Protein AF-A0A4P9Z5E3-F1 (afdb_monomer_lite)

Foldseek 3Di:
DVVVVVVVVVVVVLVVVLVVLLVVLVVLLVVLVVVVVVLLVLLVVLLVVLVVLLVLVVVLVVLLVVLVVLVVVLVVLVVVLPDPPDDPDDDPVCVVVVVVVVVVVVVVVVVVVVVSVVVSVVSNVVSVVLSCQLVPDPPPPDPPDPDQPCRVPNPCLVVSADPPDDSPSVVSSSVSVSSSVSSVVSVVSSVVSSVVSVVVSVVSVVVSVVSVVVSVVSVVVSVVSNVPND

Structure (mmCIF, N/CA/C/O backbone):
data_AF-A0A4P9Z5E3-F1
#
_entry.id   AF-A0A4P9Z5E3-F1
#
loop_
_atom_site.group_PDB
_atom_site.id
_atom_site.type_symbol
_atom_site.label_atom_id
_atom_site.label_alt_id
_atom_site.label_comp_id
_atom_site.label_asym_id
_atom_site.label_entity_id
_atom_site.label_seq_id
_atom_site.pdbx_PDB_ins_code
_atom_site.Cartn_x
_atom_site.Cartn_y
_atom_site.Cartn_z
_atom_site.occupancy
_atom_site.B_iso_or_equiv
_atom_site.auth_seq_id
_atom_site.auth_comp_id
_atom_site.auth_asym_id
_atom_site.auth_atom_id
_atom_site.pdbx_PDB_model_num
ATOM 1 N N . ASP A 1 1 ? 28.211 -4.946 -58.524 1.00 62.19 1 ASP A N 1
ATOM 2 C CA . ASP A 1 1 ? 27.330 -3.833 -58.937 1.00 62.19 1 ASP A CA 1
ATOM 3 C C . ASP A 1 1 ? 25.952 -3.962 -58.301 1.00 62.19 1 ASP A C 1
ATOM 5 O O . ASP A 1 1 ? 25.801 -3.390 -57.234 1.00 62.19 1 ASP A O 1
ATOM 9 N N . ASP A 1 2 ? 25.009 -4.760 -58.822 1.00 70.81 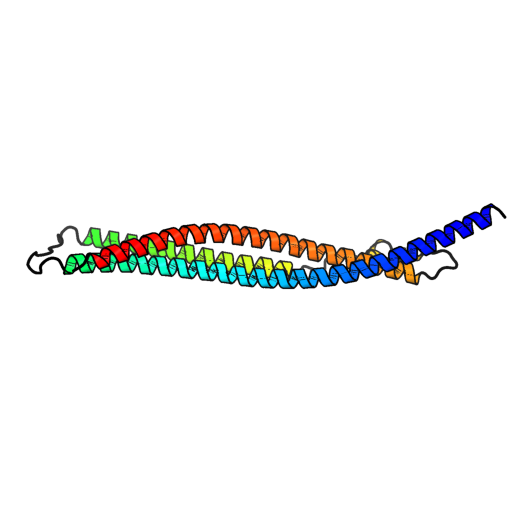2 ASP A N 1
ATOM 10 C CA . ASP A 1 2 ? 23.660 -4.876 -58.212 1.00 70.81 2 ASP A CA 1
ATOM 11 C C . ASP A 1 2 ? 23.688 -5.401 -56.755 1.00 70.81 2 ASP A C 1
ATOM 13 O O . ASP A 1 2 ? 23.020 -4.864 -55.876 1.00 70.81 2 ASP A O 1
ATOM 17 N N . GLU A 1 3 ? 24.521 -6.409 -56.463 1.00 71.19 3 GLU A N 1
ATOM 18 C CA . GLU A 1 3 ? 24.648 -6.980 -55.109 1.00 71.19 3 GLU A CA 1
ATOM 19 C C . GLU A 1 3 ? 25.281 -6.008 -54.095 1.00 71.19 3 GLU A C 1
ATOM 21 O O . GLU A 1 3 ? 24.922 -6.021 -52.919 1.00 71.19 3 GLU A O 1
ATOM 26 N N . ASP A 1 4 ? 26.198 -5.141 -54.532 1.00 75.50 4 ASP A N 1
ATOM 27 C CA . ASP A 1 4 ? 26.866 -4.175 -53.651 1.00 75.50 4 ASP A CA 1
ATOM 28 C C . ASP A 1 4 ? 25.919 -3.022 -53.282 1.00 75.50 4 ASP A C 1
ATOM 30 O O . ASP A 1 4 ? 25.888 -2.576 -52.132 1.00 75.50 4 ASP A O 1
ATOM 34 N N . GLU A 1 5 ? 25.094 -2.583 -54.238 1.00 79.88 5 GLU A N 1
ATOM 35 C CA . GLU A 1 5 ? 24.087 -1.538 -54.036 1.00 79.88 5 GLU A CA 1
ATOM 36 C C . GLU A 1 5 ? 22.968 -2.009 -53.084 1.00 79.88 5 GLU A C 1
ATOM 38 O O . GLU A 1 5 ? 22.549 -1.263 -52.188 1.00 79.88 5 GLU A O 1
ATOM 43 N N . ASP A 1 6 ? 22.564 -3.280 -53.188 1.00 80.44 6 ASP A N 1
ATOM 44 C CA . ASP A 1 6 ? 21.634 -3.927 -52.256 1.00 80.44 6 ASP A CA 1
ATOM 45 C C . ASP A 1 6 ? 22.220 -4.031 -50.834 1.00 80.44 6 ASP A C 1
ATOM 47 O O . ASP A 1 6 ? 21.538 -3.720 -49.847 1.00 80.44 6 ASP A O 1
ATOM 51 N N . ILE A 1 7 ? 23.500 -4.401 -50.700 1.00 80.69 7 ILE A N 1
ATOM 52 C CA . ILE A 1 7 ? 24.197 -4.462 -49.403 1.00 80.69 7 ILE A CA 1
ATOM 53 C C . ILE A 1 7 ? 24.276 -3.071 -48.757 1.00 80.69 7 ILE A C 1
ATOM 55 O O . ILE A 1 7 ? 24.016 -2.929 -47.557 1.00 80.69 7 ILE A O 1
ATOM 59 N N . GLU A 1 8 ? 24.590 -2.024 -49.521 1.00 82.75 8 GLU A N 1
ATOM 60 C CA . GLU A 1 8 ? 24.591 -0.643 -49.023 1.00 82.75 8 GLU A CA 1
ATOM 61 C C . GLU A 1 8 ? 23.188 -0.148 -48.638 1.00 82.75 8 GLU A C 1
ATOM 63 O O . GLU A 1 8 ? 23.029 0.618 -47.679 1.00 82.75 8 GLU A O 1
ATOM 68 N N . GLY A 1 9 ? 22.150 -0.581 -49.358 1.00 87.19 9 GLY A N 1
ATOM 69 C CA . GLY A 1 9 ? 20.752 -0.342 -48.996 1.00 87.19 9 GLY A CA 1
ATOM 70 C C . GLY A 1 9 ? 20.398 -0.949 -47.636 1.00 87.19 9 GLY A C 1
ATOM 71 O O . GLY A 1 9 ? 19.885 -0.253 -46.754 1.00 87.19 9 GLY A O 1
ATOM 72 N N . ILE A 1 10 ? 20.748 -2.221 -47.430 1.00 85.50 10 ILE A N 1
ATOM 73 C CA . ILE A 1 10 ? 20.508 -2.944 -46.173 1.00 85.50 10 ILE A CA 1
ATOM 74 C C . ILE A 1 10 ? 21.289 -2.313 -45.013 1.00 85.50 10 ILE A C 1
ATOM 76 O O . ILE A 1 10 ? 20.718 -2.099 -43.942 1.00 85.50 10 ILE A O 1
ATOM 80 N N . LYS A 1 11 ? 22.563 -1.947 -45.211 1.00 85.12 11 LYS A N 1
ATOM 81 C CA . LYS A 1 11 ? 23.375 -1.258 -44.188 1.00 85.12 11 LYS A CA 1
ATOM 82 C C . LYS A 1 11 ? 22.723 0.049 -43.732 1.00 85.12 11 LYS A C 1
ATOM 84 O O . LYS A 1 11 ? 22.611 0.293 -42.532 1.00 85.12 11 LYS A O 1
ATOM 89 N N . ARG A 1 12 ? 22.223 0.864 -44.670 1.00 86.25 12 ARG A N 1
ATOM 90 C CA . ARG A 1 12 ? 21.493 2.104 -44.347 1.00 86.25 12 ARG A CA 1
ATOM 91 C C . ARG A 1 12 ? 20.237 1.828 -43.528 1.00 86.25 12 ARG A C 1
ATOM 93 O O . ARG A 1 12 ? 20.009 2.506 -42.530 1.00 86.25 12 ARG A O 1
ATOM 100 N N . GLN A 1 13 ? 19.459 0.814 -43.904 1.00 86.81 13 GLN A N 1
ATOM 101 C CA . GLN A 1 13 ? 18.265 0.426 -43.155 1.00 86.81 13 GLN A CA 1
ATOM 102 C C . GLN A 1 13 ? 18.605 -0.035 -41.732 1.00 86.81 13 GLN A C 1
ATOM 104 O O . GLN A 1 13 ? 17.946 0.386 -40.783 1.00 86.81 13 GLN A O 1
ATOM 109 N N . ILE A 1 14 ? 19.643 -0.860 -41.571 1.00 86.25 14 ILE A N 1
ATOM 110 C CA . ILE A 1 14 ? 20.111 -1.314 -40.255 1.00 86.25 14 ILE A CA 1
ATOM 111 C C . ILE A 1 14 ? 20.537 -0.119 -39.405 1.00 86.25 14 ILE A C 1
ATOM 113 O O . ILE A 1 14 ? 20.135 -0.029 -38.247 1.00 86.25 14 ILE A O 1
ATOM 117 N N . HIS A 1 15 ? 21.271 0.835 -39.981 1.00 86.12 15 HIS A N 1
ATOM 118 C CA . HIS A 1 15 ? 21.662 2.050 -39.278 1.00 86.12 15 HIS A CA 1
ATOM 119 C C . HIS A 1 15 ? 20.451 2.868 -38.809 1.00 86.12 15 HIS A C 1
ATOM 121 O O . HIS A 1 15 ? 20.398 3.276 -37.649 1.00 86.12 15 HIS A O 1
ATOM 127 N N . THR A 1 16 ? 19.450 3.075 -39.673 1.00 90.00 16 THR A N 1
ATOM 128 C CA . THR A 1 16 ? 18.212 3.777 -39.300 1.00 90.00 16 THR A CA 1
ATOM 129 C C . THR A 1 16 ? 17.497 3.071 -38.151 1.00 90.00 16 THR A C 1
ATOM 131 O O . THR A 1 16 ? 17.199 3.702 -37.140 1.00 90.00 16 THR A O 1
ATOM 134 N N . VAL A 1 17 ? 17.302 1.753 -38.251 1.00 90.50 17 VAL A N 1
ATOM 135 C CA . VAL A 1 17 ? 16.653 0.959 -37.195 1.00 90.50 17 VAL A CA 1
ATOM 136 C C . VAL A 1 17 ? 17.439 1.025 -35.885 1.00 90.50 17 VAL A C 1
ATOM 138 O O . VAL A 1 17 ? 16.842 1.120 -34.813 1.00 90.50 17 VAL A O 1
ATOM 141 N N . LYS A 1 18 ? 18.772 1.009 -35.948 1.00 89.00 18 LYS A N 1
ATOM 142 C CA . LYS A 1 18 ? 19.653 1.102 -34.781 1.00 89.00 18 LYS A CA 1
ATOM 143 C C . LYS A 1 18 ? 19.514 2.454 -34.073 1.00 89.00 18 LYS A C 1
ATOM 145 O O . LYS A 1 18 ? 19.346 2.489 -32.856 1.00 89.00 18 LYS A O 1
ATOM 150 N N . GLN A 1 19 ? 19.502 3.558 -34.821 1.00 91.25 19 GLN A N 1
ATOM 151 C CA . GLN A 1 19 ? 19.283 4.900 -34.262 1.00 91.25 19 GLN A CA 1
ATOM 152 C C . GLN A 1 19 ? 17.882 5.055 -33.656 1.00 91.25 19 GLN A C 1
ATOM 154 O O . GLN A 1 19 ? 17.740 5.576 -32.547 1.00 91.25 19 GLN A O 1
ATOM 159 N N . ASP A 1 20 ? 16.854 4.543 -34.337 1.00 93.00 20 ASP A N 1
ATOM 160 C CA . ASP A 1 20 ? 15.482 4.537 -33.822 1.00 93.00 20 ASP A CA 1
ATOM 161 C C . ASP A 1 20 ? 15.379 3.717 -32.527 1.00 93.00 20 ASP A C 1
ATOM 163 O O . ASP A 1 20 ? 14.747 4.139 -31.553 1.00 93.00 20 ASP A O 1
ATOM 167 N N . THR A 1 21 ? 16.054 2.565 -32.486 1.00 93.31 21 THR A N 1
ATOM 168 C CA . THR A 1 21 ? 16.129 1.702 -31.301 1.00 93.31 21 THR A CA 1
ATOM 169 C C . THR A 1 21 ? 16.809 2.425 -30.147 1.00 93.31 21 THR A C 1
ATOM 171 O O . THR A 1 21 ? 16.252 2.456 -29.053 1.00 93.31 21 THR A O 1
ATOM 174 N N . LEU A 1 22 ? 17.949 3.078 -30.386 1.00 93.38 22 LEU A N 1
ATOM 175 C CA . LEU A 1 22 ? 18.658 3.858 -29.373 1.00 93.38 22 LEU A CA 1
ATOM 176 C C . LEU A 1 22 ? 17.778 4.963 -28.775 1.00 93.38 22 LEU A C 1
ATOM 178 O O . LEU A 1 22 ? 17.702 5.129 -27.554 1.00 93.38 22 LEU A O 1
ATOM 182 N N . GLN A 1 23 ? 17.086 5.727 -29.622 1.00 95.81 23 GLN A N 1
ATOM 183 C CA . GLN A 1 23 ? 16.186 6.771 -29.142 1.00 95.81 23 GLN A CA 1
ATOM 184 C C . GLN A 1 23 ? 15.030 6.175 -28.327 1.00 95.81 23 GLN A C 1
ATOM 186 O O . GLN A 1 23 ? 14.647 6.723 -27.290 1.00 95.81 23 GLN A O 1
ATOM 191 N N . SER A 1 24 ? 14.497 5.034 -28.766 1.00 96.50 24 SER A N 1
ATOM 192 C CA . SER A 1 24 ? 13.449 4.305 -28.055 1.00 96.50 24 SER A CA 1
ATOM 193 C C . SER A 1 24 ? 13.914 3.826 -26.677 1.00 96.50 24 SER A C 1
ATOM 195 O O . SER A 1 24 ? 13.218 4.054 -25.685 1.00 96.50 24 SER A O 1
ATOM 197 N N . THR A 1 25 ? 15.114 3.243 -26.570 1.00 96.56 25 THR A N 1
ATOM 198 C CA . THR A 1 25 ? 15.653 2.767 -25.288 1.00 96.56 25 THR A CA 1
ATOM 199 C C . THR A 1 25 ? 15.932 3.918 -24.326 1.00 96.56 25 THR A C 1
ATOM 201 O O . THR A 1 25 ? 15.595 3.812 -23.149 1.00 96.56 25 THR A O 1
ATOM 204 N N . ARG A 1 26 ? 16.446 5.057 -24.810 1.00 96.62 26 ARG A N 1
ATOM 205 C CA . ARG A 1 26 ? 16.619 6.273 -23.991 1.00 96.62 26 ARG A CA 1
ATOM 206 C C . ARG A 1 26 ? 15.289 6.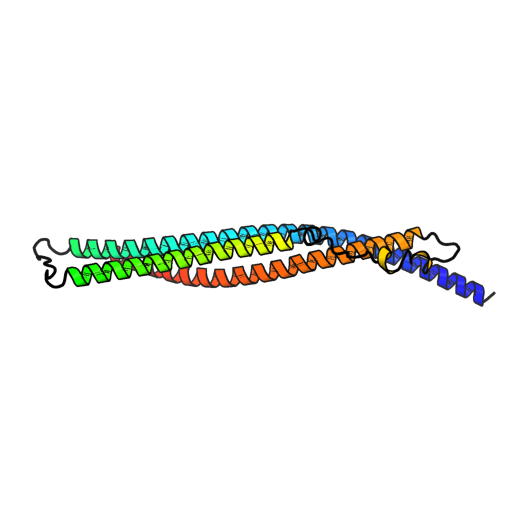775 -23.429 1.00 96.62 26 ARG A C 1
ATOM 208 O O . ARG A 1 26 ? 15.176 7.033 -22.230 1.00 96.62 26 ARG A O 1
ATOM 215 N N . ASN A 1 27 ? 14.267 6.861 -24.281 1.00 96.75 27 ASN A N 1
ATOM 216 C CA . ASN A 1 27 ? 12.922 7.265 -23.869 1.00 96.75 27 ASN A CA 1
ATOM 217 C C . ASN A 1 27 ? 12.335 6.286 -22.840 1.00 96.75 27 ASN A C 1
ATOM 219 O O . ASN A 1 27 ? 11.713 6.708 -21.865 1.00 96.75 27 ASN A O 1
ATOM 223 N N . ALA A 1 28 ? 12.541 4.982 -23.038 1.00 96.81 28 ALA A N 1
ATOM 224 C CA . ALA A 1 28 ? 12.083 3.953 -22.113 1.00 96.81 28 ALA A CA 1
ATOM 225 C C . ALA A 1 28 ? 12.767 4.072 -20.743 1.00 96.81 28 ALA A C 1
ATOM 227 O O . ALA A 1 28 ? 12.073 4.065 -19.728 1.00 96.81 28 ALA A O 1
ATOM 228 N N . VAL A 1 29 ? 14.091 4.261 -20.698 1.00 96.38 29 VAL A N 1
ATOM 229 C CA . VAL A 1 29 ? 14.835 4.491 -19.446 1.00 96.38 29 VAL A CA 1
ATOM 230 C C . VAL A 1 29 ? 14.291 5.713 -18.709 1.00 96.38 29 VAL A C 1
ATOM 232 O O . VAL A 1 29 ? 13.951 5.611 -17.529 1.00 96.38 29 VAL A O 1
ATOM 235 N N . GLN A 1 30 ? 14.127 6.845 -19.401 1.00 96.19 30 GLN A N 1
ATOM 236 C CA . GLN A 1 30 ? 13.542 8.046 -18.801 1.00 96.19 30 GLN A CA 1
ATOM 237 C C . GLN A 1 30 ? 12.146 7.756 -18.232 1.00 96.19 30 GLN A C 1
ATOM 239 O O . GLN A 1 30 ? 11.841 8.108 -17.089 1.00 96.19 30 GLN A O 1
ATOM 244 N N . LYS A 1 31 ? 11.294 7.067 -19.000 1.00 97.38 31 LYS A N 1
ATOM 245 C CA . LYS A 1 31 ? 9.928 6.766 -18.571 1.00 97.38 31 LYS A CA 1
ATOM 246 C C . LYS A 1 31 ? 9.880 5.837 -17.363 1.00 97.38 31 LYS A C 1
ATOM 248 O O . LYS A 1 31 ? 9.017 5.997 -16.496 1.00 97.38 31 LYS A O 1
ATOM 253 N N . LEU A 1 32 ? 10.796 4.879 -17.285 1.00 95.00 32 LEU A N 1
ATOM 254 C CA . LEU A 1 32 ? 10.912 3.980 -16.143 1.00 95.00 32 LEU A CA 1
ATOM 255 C C . LEU A 1 32 ? 11.363 4.723 -14.891 1.00 95.00 32 LEU A C 1
ATOM 257 O O . LEU A 1 32 ? 10.765 4.510 -13.842 1.00 95.00 32 LEU A O 1
ATOM 261 N N . GLN A 1 33 ? 12.321 5.644 -14.998 1.00 92.50 33 GLN A N 1
ATOM 262 C CA . GLN A 1 33 ? 12.743 6.478 -13.867 1.00 92.50 33 GLN A CA 1
ATOM 263 C C . GLN A 1 33 ? 11.590 7.337 -13.327 1.00 92.50 33 GLN A C 1
ATOM 265 O O . GLN A 1 33 ? 11.354 7.374 -12.118 1.00 92.50 33 GLN A O 1
ATOM 270 N N . GLU A 1 34 ? 10.814 7.971 -14.214 1.00 95.75 34 GLU A N 1
ATOM 271 C CA . GLU A 1 34 ? 9.590 8.689 -13.826 1.00 95.75 34 GLU A CA 1
ATOM 272 C C . GLU A 1 34 ? 8.601 7.760 -13.105 1.00 95.75 34 GLU A C 1
ATOM 274 O O . GLU A 1 34 ? 8.028 8.113 -12.072 1.00 95.75 34 GLU A O 1
ATOM 279 N N . THR A 1 35 ? 8.410 6.551 -13.638 1.00 96.06 35 THR A N 1
ATOM 280 C CA . THR A 1 35 ? 7.468 5.567 -13.092 1.00 96.06 35 THR A CA 1
ATOM 281 C C . THR A 1 35 ? 7.922 5.045 -11.729 1.00 96.06 35 THR A C 1
ATOM 283 O O . THR A 1 35 ? 7.099 4.917 -10.826 1.00 96.06 35 THR A O 1
ATOM 286 N N . GLU A 1 36 ? 9.218 4.794 -11.534 1.00 93.12 36 GLU A N 1
ATOM 287 C CA . GLU A 1 36 ? 9.796 4.393 -10.246 1.00 93.12 36 GLU A CA 1
ATOM 288 C C . GLU A 1 36 ? 9.625 5.480 -9.180 1.00 93.12 36 GLU A C 1
ATOM 290 O O . GLU A 1 36 ? 9.281 5.171 -8.034 1.00 93.12 36 GLU A O 1
ATOM 295 N N . ALA A 1 37 ? 9.793 6.756 -9.544 1.00 93.50 37 ALA A N 1
ATOM 296 C CA . ALA A 1 37 ? 9.556 7.870 -8.629 1.00 93.50 37 ALA A CA 1
ATOM 297 C C . ALA A 1 37 ? 8.085 7.924 -8.178 1.00 93.50 37 ALA A C 1
ATOM 299 O O . ALA A 1 37 ? 7.791 8.046 -6.983 1.00 93.50 37 ALA A O 1
ATOM 300 N N . VAL A 1 38 ? 7.148 7.759 -9.118 1.00 96.50 38 VAL A N 1
ATOM 301 C CA . VAL A 1 38 ? 5.709 7.694 -8.815 1.00 96.50 38 VAL A CA 1
ATOM 302 C C . VAL A 1 38 ? 5.373 6.468 -7.962 1.00 96.50 38 VAL A C 1
ATOM 304 O O . VAL A 1 38 ? 4.630 6.590 -6.984 1.00 96.50 38 VAL A O 1
ATOM 307 N N . ALA A 1 39 ? 5.932 5.299 -8.279 1.00 94.19 39 ALA A N 1
ATOM 308 C CA . ALA A 1 39 ? 5.729 4.072 -7.513 1.00 94.19 39 ALA A CA 1
ATOM 309 C C . ALA A 1 39 ? 6.243 4.213 -6.072 1.00 94.19 39 ALA A C 1
ATOM 311 O O . ALA A 1 39 ? 5.531 3.872 -5.130 1.00 94.19 39 ALA A O 1
ATOM 312 N N . THR A 1 40 ? 7.421 4.808 -5.880 1.00 92.81 40 THR A N 1
ATOM 313 C CA . THR A 1 40 ? 8.004 5.078 -4.553 1.00 92.81 40 THR A CA 1
ATOM 314 C C . THR A 1 40 ? 7.127 6.027 -3.729 1.00 92.81 40 THR A C 1
ATOM 316 O O . THR A 1 40 ? 6.851 5.779 -2.550 1.00 92.81 40 THR A O 1
ATOM 319 N N . SER A 1 41 ? 6.629 7.097 -4.356 1.00 95.12 41 SER A N 1
ATOM 320 C CA . SER A 1 41 ? 5.700 8.043 -3.722 1.00 95.12 41 SER A CA 1
ATOM 321 C C . SER A 1 41 ? 4.375 7.373 -3.332 1.00 95.12 41 SER A C 1
ATOM 323 O O . SER A 1 41 ? 3.862 7.558 -2.221 1.00 95.12 41 SER A O 1
ATOM 325 N N . THR A 1 42 ? 3.849 6.521 -4.215 1.00 95.38 42 THR A N 1
ATOM 326 C CA . THR A 1 42 ? 2.628 5.742 -3.971 1.00 95.38 42 THR A CA 1
ATOM 327 C C . THR A 1 42 ? 2.827 4.782 -2.805 1.00 95.38 42 THR A C 1
ATOM 329 O O . THR A 1 42 ? 1.997 4.734 -1.901 1.00 95.38 42 THR A O 1
ATOM 332 N N . MET A 1 43 ? 3.958 4.081 -2.763 1.00 93.31 43 MET A N 1
ATOM 333 C CA . MET A 1 43 ? 4.284 3.142 -1.695 1.00 93.31 43 MET A CA 1
ATOM 334 C C . MET A 1 43 ? 4.417 3.836 -0.336 1.00 93.31 43 MET A C 1
ATOM 336 O O . MET A 1 43 ? 3.850 3.385 0.655 1.00 93.31 43 MET A O 1
ATOM 340 N N . THR A 1 44 ? 5.076 4.996 -0.300 1.00 93.19 44 THR A N 1
ATOM 341 C CA . THR A 1 44 ? 5.154 5.840 0.905 1.00 93.19 44 THR A CA 1
ATOM 342 C C . THR A 1 44 ? 3.762 6.270 1.379 1.00 93.19 44 THR A C 1
ATOM 344 O O . THR A 1 44 ? 3.457 6.238 2.573 1.00 93.19 44 THR A O 1
ATOM 347 N N . THR A 1 45 ? 2.887 6.639 0.440 1.00 95.44 45 THR A N 1
ATOM 348 C CA . THR A 1 45 ? 1.502 7.012 0.748 1.00 95.44 45 THR A CA 1
ATOM 349 C C . THR A 1 45 ? 0.710 5.828 1.300 1.00 95.44 45 THR A C 1
ATOM 351 O O . THR A 1 45 ? 0.025 5.995 2.308 1.00 95.44 45 THR A O 1
ATOM 354 N N . LEU A 1 46 ? 0.839 4.641 0.701 1.00 94.81 46 LEU A N 1
ATOM 355 C CA . LEU A 1 46 ? 0.184 3.418 1.168 1.00 94.81 46 LEU A CA 1
ATOM 356 C C . LEU A 1 46 ? 0.659 3.009 2.561 1.00 94.81 46 LEU A C 1
ATOM 358 O O . LEU A 1 46 ? -0.178 2.675 3.394 1.00 94.81 46 LEU A O 1
ATOM 362 N N . GLY A 1 47 ? 1.960 3.098 2.849 1.00 92.38 47 GLY A N 1
ATOM 363 C CA . GLY A 1 47 ? 2.495 2.837 4.188 1.00 92.38 47 GLY A CA 1
ATOM 364 C C . GLY A 1 47 ? 1.863 3.749 5.243 1.00 92.38 47 GLY A C 1
ATOM 365 O O . GLY A 1 47 ? 1.314 3.270 6.235 1.00 92.38 47 GLY A O 1
ATOM 366 N N . ARG A 1 48 ? 1.828 5.062 4.977 1.00 94.81 48 ARG A N 1
ATOM 367 C CA . ARG A 1 48 ? 1.174 6.043 5.860 1.00 94.81 48 ARG A CA 1
ATOM 368 C C . ARG A 1 48 ? -0.326 5.776 6.023 1.00 94.81 48 ARG A C 1
ATOM 370 O O . ARG A 1 48 ? -0.855 5.913 7.123 1.00 94.81 48 ARG A O 1
ATOM 377 N N . GLN A 1 49 ? -1.025 5.420 4.945 1.00 94.88 49 GLN A N 1
ATOM 378 C CA . GLN A 1 49 ? -2.448 5.068 5.004 1.00 94.88 49 GLN A CA 1
ATOM 379 C C . GLN A 1 49 ? -2.684 3.804 5.836 1.00 94.88 49 GLN A C 1
ATOM 381 O O . GLN A 1 49 ? -3.614 3.779 6.638 1.00 94.88 49 GLN A O 1
ATOM 386 N N . GLY A 1 50 ? -1.818 2.796 5.715 1.00 94.19 50 GLY A N 1
ATOM 387 C CA . GLY A 1 50 ? -1.875 1.580 6.523 1.00 94.19 50 GLY A CA 1
ATOM 388 C C . GLY A 1 50 ? -1.784 1.880 8.021 1.00 94.19 50 GLY A C 1
ATOM 389 O O . GLY A 1 50 ? -2.630 1.429 8.794 1.00 94.19 50 GLY A O 1
ATOM 390 N N . GLU A 1 51 ? -0.833 2.724 8.431 1.00 93.31 51 GLU A N 1
ATOM 391 C CA . GLU A 1 51 ? -0.717 3.184 9.823 1.00 93.31 51 GLU A CA 1
ATOM 392 C C . GLU A 1 51 ? -1.964 3.948 10.288 1.00 93.31 51 GLU A C 1
ATOM 394 O O . GLU A 1 51 ? -2.464 3.731 11.394 1.00 93.31 51 GLU A O 1
ATOM 399 N N . GLN A 1 52 ? -2.511 4.830 9.444 1.00 95.56 52 GLN A N 1
ATOM 400 C CA . GLN A 1 52 ? -3.737 5.567 9.757 1.00 95.56 52 GLN A CA 1
ATOM 401 C C . GLN A 1 52 ? -4.936 4.634 9.958 1.00 95.56 52 GLN A C 1
ATOM 403 O O . GLN A 1 52 ? -5.675 4.811 10.925 1.00 95.56 52 GLN A O 1
ATOM 408 N N . ILE A 1 53 ? -5.110 3.627 9.101 1.00 96.00 53 ILE A N 1
ATOM 409 C CA . ILE A 1 53 ? -6.178 2.623 9.212 1.00 96.00 53 ILE A CA 1
ATOM 410 C C . ILE A 1 53 ? -6.054 1.856 10.535 1.00 96.00 53 ILE A C 1
ATOM 412 O O . ILE A 1 53 ? -7.036 1.720 11.263 1.00 96.00 53 ILE A O 1
ATOM 416 N N . ILE A 1 54 ? -4.843 1.424 10.898 1.00 94.38 54 ILE A N 1
ATOM 417 C CA . ILE A 1 54 ? -4.574 0.740 12.173 1.00 94.38 54 ILE A CA 1
ATOM 418 C C . ILE A 1 54 ? -4.878 1.654 13.370 1.00 94.38 54 ILE A C 1
ATOM 420 O O . ILE A 1 54 ? -5.467 1.216 14.361 1.00 94.38 54 ILE A O 1
ATOM 424 N N . ASN A 1 55 ? -4.526 2.938 13.284 1.00 94.88 55 ASN A N 1
ATOM 425 C CA . ASN A 1 55 ? -4.834 3.918 14.325 1.00 94.88 55 ASN A CA 1
ATOM 426 C C . ASN A 1 55 ? -6.346 4.154 14.473 1.00 94.88 55 ASN A C 1
ATOM 428 O O . ASN A 1 55 ? -6.837 4.238 15.599 1.00 94.88 55 ASN A O 1
ATOM 432 N N . VAL A 1 56 ? -7.088 4.221 13.362 1.00 96.06 56 VAL A N 1
ATOM 433 C CA . VAL A 1 56 ? -8.557 4.310 13.372 1.00 96.06 56 VAL A CA 1
ATOM 434 C C . VAL A 1 56 ? -9.161 3.074 14.031 1.00 96.06 56 VAL A C 1
ATOM 436 O O . VAL A 1 56 ? -10.025 3.208 14.895 1.00 96.06 56 VAL A O 1
ATOM 439 N N . GLU A 1 57 ? -8.679 1.881 13.687 1.00 94.50 57 GLU A N 1
ATOM 440 C CA . GLU A 1 57 ? -9.150 0.636 14.294 1.00 94.50 57 GLU A CA 1
ATOM 441 C C . GLU A 1 57 ? -8.908 0.612 15.811 1.00 94.50 57 GLU A C 1
ATOM 443 O O . GLU A 1 57 ? -9.826 0.328 16.581 1.00 94.50 57 GLU A O 1
ATOM 448 N N . ARG A 1 58 ? -7.713 1.022 16.259 1.00 93.69 58 ARG A N 1
ATOM 449 C CA . ARG A 1 58 ? -7.387 1.164 17.686 1.00 93.69 58 ARG A CA 1
ATOM 450 C C . ARG A 1 58 ? -8.320 2.153 18.391 1.00 93.69 58 ARG A C 1
ATOM 452 O O . ARG A 1 58 ? -8.771 1.895 19.505 1.00 93.69 58 ARG A O 1
ATOM 459 N N . GLN A 1 59 ? -8.618 3.285 17.753 1.00 94.38 59 GLN A N 1
ATOM 460 C CA . GLN A 1 59 ? -9.524 4.290 18.309 1.00 94.38 59 GLN A CA 1
ATOM 461 C C . GLN A 1 59 ? -10.967 3.778 18.396 1.00 94.38 59 GLN A C 1
ATOM 463 O O . GLN A 1 59 ? -11.667 4.086 19.364 1.00 94.38 59 GLN A O 1
ATOM 468 N N . LEU A 1 60 ? -11.417 2.989 17.419 1.00 94.44 60 LEU A N 1
ATOM 469 C CA . LEU A 1 60 ? -12.728 2.346 17.457 1.00 94.44 60 LEU A CA 1
ATOM 470 C C . LEU A 1 60 ? -12.821 1.335 18.594 1.00 94.44 60 LEU A C 1
ATOM 472 O O . LEU A 1 60 ? -13.805 1.370 19.327 1.00 94.44 60 LEU A O 1
ATOM 476 N N . ASP A 1 61 ? -11.790 0.516 18.805 1.00 92.75 61 ASP A N 1
ATOM 477 C CA . ASP A 1 61 ? -11.753 -0.435 19.921 1.00 92.75 61 ASP A CA 1
ATOM 478 C C . ASP A 1 61 ? -11.829 0.291 21.278 1.00 92.75 61 ASP A C 1
ATOM 480 O O . ASP A 1 61 ? -12.595 -0.099 22.159 1.00 92.75 61 ASP A O 1
ATOM 484 N N . MET A 1 62 ? -11.111 1.410 21.439 1.00 92.31 62 MET A N 1
ATOM 485 C CA . MET A 1 62 ? -11.215 2.240 22.648 1.00 92.31 62 MET A CA 1
ATOM 486 C C . MET A 1 62 ? -12.603 2.860 22.814 1.00 92.31 62 MET A C 1
ATOM 488 O O . MET A 1 62 ? -13.131 2.936 23.923 1.00 92.31 62 MET A O 1
ATOM 492 N N . THR A 1 63 ? -13.206 3.309 21.715 1.00 93.25 63 THR A N 1
ATOM 493 C CA . THR A 1 63 ? -14.550 3.896 21.735 1.00 93.25 63 THR A CA 1
ATOM 494 C C . THR A 1 63 ? -15.598 2.848 22.104 1.00 93.25 63 THR A C 1
ATOM 496 O O . THR A 1 63 ? -16.516 3.155 22.861 1.00 93.25 63 THR A O 1
ATOM 499 N N . ASP A 1 64 ? -15.437 1.609 21.639 1.00 92.69 64 ASP A N 1
ATOM 500 C CA . ASP A 1 64 ? -16.297 0.486 22.006 1.00 92.69 64 ASP A CA 1
ATOM 501 C C . ASP A 1 64 ? -16.245 0.208 23.514 1.00 92.69 64 ASP A C 1
ATOM 503 O O . ASP A 1 64 ? -17.285 0.167 24.171 1.00 92.69 64 ASP A O 1
ATOM 507 N N . LEU A 1 65 ? -15.038 0.158 24.091 1.00 90.25 65 LEU A N 1
ATOM 508 C CA . LEU A 1 65 ? -14.840 0.014 25.539 1.00 90.25 65 LEU A CA 1
ATOM 509 C C . LEU A 1 65 ? -15.468 1.172 26.329 1.00 90.25 65 LEU A C 1
ATOM 511 O O . LEU A 1 65 ? -16.093 0.967 27.373 1.00 90.25 65 LEU A O 1
ATOM 515 N N . HIS A 1 66 ? -15.315 2.411 25.851 1.00 90.50 66 HIS A N 1
ATOM 516 C CA . HIS A 1 66 ? -15.942 3.573 26.480 1.00 90.50 66 HIS A CA 1
ATOM 517 C C . HIS A 1 66 ? -17.465 3.509 26.417 1.00 90.50 66 HIS A C 1
ATOM 519 O O . HIS A 1 66 ? -18.121 3.836 27.409 1.00 90.50 66 HIS A O 1
ATOM 525 N N . ALA A 1 67 ? -18.020 3.064 25.289 1.00 91.06 67 ALA A N 1
ATOM 526 C CA . ALA A 1 67 ? -19.445 2.844 25.149 1.00 91.06 67 ALA A CA 1
ATO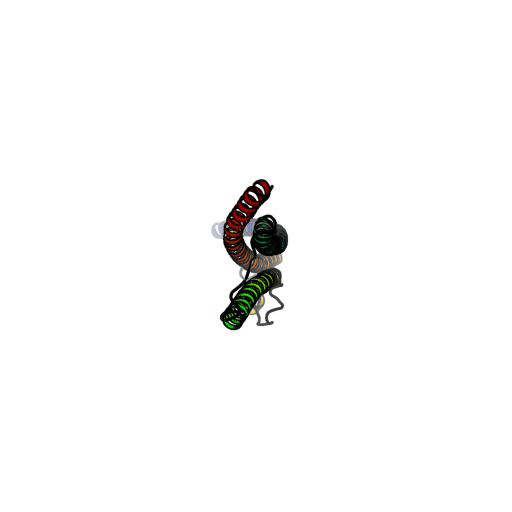M 527 C C . ALA A 1 67 ? -19.902 1.777 26.157 1.00 91.06 67 ALA A C 1
ATOM 529 O O . ALA A 1 67 ? -20.810 2.031 26.943 1.00 91.06 67 ALA A O 1
ATOM 530 N N . GLU A 1 68 ? -19.280 0.604 26.205 1.00 89.31 68 GLU A N 1
ATOM 531 C CA . GLU A 1 68 ? -19.659 -0.455 27.153 1.00 89.31 68 GLU A CA 1
ATOM 532 C C . GLU A 1 68 ? -19.635 0.026 28.604 1.00 89.31 68 GLU A C 1
ATOM 534 O O . GLU A 1 68 ? -20.635 -0.088 29.318 1.00 89.31 68 GLU A O 1
ATOM 539 N N . ARG A 1 69 ? -18.556 0.701 29.005 1.00 88.94 69 ARG A N 1
ATOM 540 C CA . ARG A 1 69 ? -18.448 1.297 30.339 1.00 88.94 69 ARG A CA 1
ATOM 541 C C . ARG A 1 69 ? -19.539 2.338 30.595 1.00 88.94 69 ARG A C 1
ATOM 543 O O . ARG A 1 69 ? -20.081 2.401 31.697 1.00 88.94 69 ARG A O 1
ATOM 550 N N . ALA A 1 70 ? -19.887 3.164 29.609 1.00 88.44 70 ALA A N 1
ATOM 551 C CA . ALA A 1 70 ? -20.983 4.122 29.740 1.00 88.44 70 ALA A CA 1
ATOM 552 C C . ALA A 1 70 ? -22.338 3.419 29.926 1.00 88.44 70 ALA A C 1
ATOM 554 O O . ALA A 1 70 ? -23.159 3.886 30.720 1.00 88.44 70 ALA A O 1
ATOM 555 N N . ALA A 1 71 ? -22.571 2.281 29.262 1.00 88.25 71 ALA A N 1
ATOM 556 C CA . ALA A 1 71 ? -23.775 1.476 29.461 1.00 88.25 71 ALA A CA 1
ATOM 557 C C . ALA A 1 71 ? -23.867 0.929 30.895 1.00 88.25 71 ALA A C 1
ATOM 559 O O . ALA A 1 71 ? -24.914 1.085 31.525 1.00 88.25 71 ALA A O 1
ATOM 560 N N . GLU A 1 72 ? -22.776 0.383 31.440 1.00 88.31 72 GLU A N 1
ATOM 561 C CA . GLU A 1 72 ? -22.723 -0.087 32.832 1.00 88.31 72 GLU A CA 1
ATOM 562 C C . GLU A 1 72 ? -23.029 1.038 33.824 1.00 88.31 72 GLU A C 1
ATOM 564 O O . GLU A 1 72 ? -23.880 0.885 34.701 1.00 88.31 72 GLU A O 1
ATOM 569 N N . ARG A 1 73 ? -22.392 2.206 33.654 1.00 87.62 73 ARG A N 1
ATOM 570 C CA . ARG A 1 73 ? -22.640 3.383 34.505 1.00 87.62 73 ARG A CA 1
ATOM 571 C C . ARG A 1 73 ? -24.076 3.878 34.397 1.00 87.62 73 ARG A C 1
ATOM 573 O O . ARG A 1 73 ? -24.667 4.260 35.400 1.00 87.62 73 ARG A O 1
ATOM 580 N N . THR A 1 74 ? -24.657 3.843 33.204 1.00 87.44 74 THR A N 1
ATOM 581 C CA . THR A 1 74 ? -26.064 4.202 32.980 1.00 87.44 74 THR A CA 1
ATOM 582 C C . THR A 1 74 ? -27.001 3.245 33.725 1.00 87.44 74 THR A C 1
ATOM 584 O O . THR A 1 74 ? -27.963 3.681 34.362 1.00 87.44 74 THR A O 1
ATOM 587 N N . ASP A 1 75 ? -26.706 1.944 33.713 1.00 86.19 75 ASP A N 1
ATOM 588 C CA . ASP A 1 75 ? -27.478 0.937 34.444 1.00 86.19 75 ASP A CA 1
ATOM 589 C C . ASP A 1 75 ? -27.293 1.064 35.972 1.00 86.19 75 ASP A C 1
ATOM 591 O O . ASP A 1 75 ? -28.262 0.912 36.729 1.00 86.19 75 ASP A O 1
ATOM 595 N N . GLU A 1 76 ? -26.091 1.424 36.438 1.00 84.38 76 GLU A N 1
ATOM 596 C CA . GLU A 1 76 ? -25.824 1.799 37.833 1.00 84.38 76 GLU A CA 1
ATOM 597 C C . GLU A 1 76 ? -26.629 3.036 38.249 1.00 84.38 76 GLU A C 1
ATOM 599 O O . GLU A 1 76 ? -27.323 2.990 39.265 1.00 84.38 76 GLU A O 1
ATOM 604 N N . LEU A 1 77 ? -26.616 4.112 37.454 1.00 84.31 77 LEU A N 1
ATOM 605 C CA . LEU A 1 77 ? -27.399 5.327 37.708 1.00 84.31 77 LEU A CA 1
ATOM 606 C C . LEU A 1 77 ? -28.895 5.021 37.774 1.00 84.31 77 LEU A C 1
ATOM 608 O O . LEU A 1 77 ? -29.573 5.442 38.708 1.00 84.31 77 LEU A O 1
ATOM 612 N N . LYS A 1 78 ? -29.417 4.217 36.842 1.00 83.62 78 LYS A N 1
ATOM 613 C CA . LYS A 1 78 ? -30.818 3.775 36.858 1.00 83.62 78 LYS A CA 1
ATOM 614 C C . LYS A 1 78 ? -31.159 2.971 38.116 1.00 83.62 78 LYS A C 1
ATOM 616 O O . LYS A 1 78 ? -32.281 3.055 38.620 1.00 83.62 78 LYS A O 1
ATOM 621 N N . ARG A 1 79 ? -30.216 2.176 38.634 1.00 80.06 79 ARG A N 1
ATOM 622 C CA . ARG A 1 79 ? -30.375 1.455 39.904 1.00 80.06 79 ARG A CA 1
ATOM 623 C C . ARG A 1 79 ? -30.333 2.401 41.104 1.00 80.06 79 ARG A C 1
ATOM 625 O O . ARG A 1 79 ? -31.132 2.195 42.010 1.00 80.06 79 ARG A O 1
ATOM 632 N N . LEU A 1 80 ? -29.443 3.392 41.108 1.00 77.12 80 LEU A N 1
ATOM 633 C CA . LEU A 1 80 ? -29.308 4.391 42.177 1.00 77.12 80 LEU A CA 1
ATOM 634 C C . LEU A 1 80 ? -30.503 5.354 42.237 1.00 77.12 80 LEU A C 1
ATOM 636 O O . LEU A 1 80 ? -30.905 5.756 43.320 1.00 77.12 80 LEU A O 1
ATOM 640 N N . ASN A 1 81 ? -31.102 5.675 41.090 1.00 74.00 81 ASN A N 1
ATOM 641 C CA . ASN A 1 81 ? -32.297 6.513 40.987 1.00 74.00 81 ASN A CA 1
ATOM 642 C C . ASN A 1 81 ? -33.566 5.802 41.512 1.00 74.00 81 ASN A C 1
ATOM 644 O O . ASN A 1 81 ? -34.522 6.431 41.963 1.00 74.00 81 ASN A O 1
ATOM 648 N N . ARG A 1 82 ? -33.590 4.460 41.546 1.00 71.31 82 ARG A N 1
ATOM 649 C CA . ARG A 1 82 ? -34.687 3.746 42.220 1.00 71.31 82 ARG A CA 1
ATOM 650 C C . ARG A 1 82 ? -34.700 4.116 43.705 1.00 71.31 82 ARG A C 1
ATOM 652 O O . ARG A 1 82 ? -33.693 3.958 44.380 1.00 71.31 82 ARG A O 1
ATOM 659 N N . SER A 1 83 ? -35.871 4.555 44.179 1.00 61.25 83 SER A N 1
ATOM 660 C CA . SER A 1 83 ? -36.155 5.013 45.547 1.00 61.25 83 SER A CA 1
ATOM 661 C C . SER A 1 83 ? -35.257 4.390 46.623 1.00 61.25 83 SER A C 1
ATOM 663 O O . SER A 1 83 ? -35.230 3.166 46.791 1.00 61.25 83 SER A O 1
ATOM 6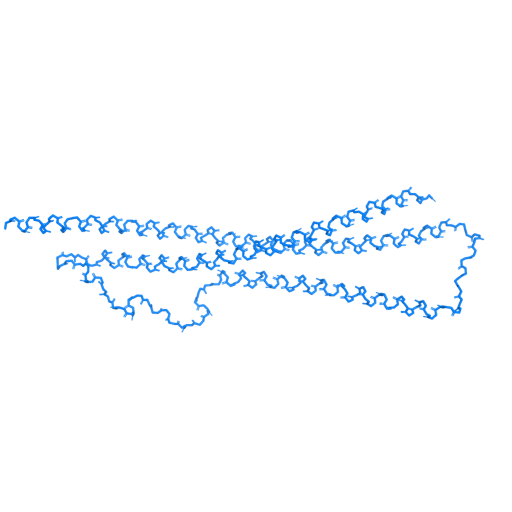65 N N . ILE A 1 84 ? -34.613 5.270 47.399 1.00 61.88 84 ILE A N 1
ATOM 666 C CA . ILE A 1 84 ? -33.736 4.997 48.555 1.00 61.88 84 ILE A CA 1
ATOM 667 C C . ILE A 1 84 ? -34.424 4.069 49.586 1.00 61.88 84 ILE A C 1
ATOM 669 O O . ILE A 1 84 ? -33.770 3.428 50.403 1.00 61.88 84 ILE A O 1
ATOM 673 N N . PHE A 1 85 ? -35.751 3.931 49.506 1.00 57.56 85 PHE A N 1
ATOM 674 C CA . PHE A 1 85 ? -36.589 3.116 50.384 1.00 57.56 85 PHE A CA 1
ATOM 675 C C . PHE A 1 85 ? -36.762 1.647 49.955 1.00 57.56 85 PHE A C 1
ATOM 677 O O . PHE A 1 85 ? -37.417 0.887 50.666 1.00 57.56 85 PHE A O 1
ATOM 684 N N . ARG A 1 86 ? -36.196 1.199 48.821 1.00 62.47 86 ARG A N 1
ATOM 685 C CA . ARG A 1 86 ? -36.163 -0.235 48.460 1.00 62.47 86 ARG A CA 1
ATOM 686 C C . ARG A 1 86 ? -34.804 -0.839 48.808 1.00 62.47 86 ARG A C 1
ATOM 688 O O . ARG A 1 86 ? -33.846 -0.624 48.063 1.00 62.47 86 ARG A O 1
ATOM 695 N N . PRO A 1 87 ? -34.694 -1.648 49.874 1.00 59.50 87 PRO A N 1
ATOM 696 C CA . PRO A 1 87 ? -33.409 -2.199 50.252 1.00 59.50 87 PRO A CA 1
ATOM 697 C C . PRO A 1 87 ? -32.924 -3.217 49.212 1.00 59.50 87 PRO A C 1
ATOM 699 O O . PRO A 1 87 ? -33.536 -4.255 48.958 1.00 59.50 87 PRO A O 1
ATOM 702 N N . SER A 1 88 ? -31.793 -2.905 48.585 1.00 61.66 88 SER A N 1
ATOM 703 C CA . SER A 1 88 ? -31.124 -3.762 47.610 1.00 61.66 88 SER A CA 1
ATOM 704 C C . SER A 1 88 ? -30.227 -4.786 48.324 1.00 61.66 88 SER A C 1
ATOM 706 O O . SER A 1 88 ? -28.998 -4.726 48.230 1.00 61.66 88 SER A O 1
ATOM 708 N N . PHE A 1 89 ? -30.815 -5.752 49.026 1.00 61.28 89 PHE A N 1
ATOM 709 C CA . PHE A 1 89 ? -30.047 -6.842 49.632 1.00 61.28 89 PHE A CA 1
ATOM 710 C C . PHE A 1 89 ? -29.624 -7.867 48.562 1.00 61.28 89 PHE A C 1
ATOM 712 O O . PHE A 1 89 ? -30.450 -8.561 47.971 1.00 61.28 89 PHE A O 1
ATOM 719 N N . LYS A 1 90 ? -28.317 -7.974 48.282 1.00 66.69 90 LYS A N 1
ATOM 720 C CA . LYS A 1 90 ? -27.757 -9.080 47.484 1.00 66.69 90 LYS A CA 1
ATOM 721 C C . LYS A 1 90 ? -27.596 -10.301 48.408 1.00 66.69 90 LYS A C 1
ATOM 723 O O . LYS A 1 90 ? -26.934 -10.197 49.429 1.00 66.69 90 LYS A O 1
ATOM 728 N N . ASN A 1 91 ? -28.176 -11.451 48.042 1.00 73.44 91 ASN A N 1
ATOM 729 C CA . ASN A 1 91 ? -28.104 -12.695 48.833 1.00 73.44 91 ASN A CA 1
ATOM 730 C C . ASN A 1 91 ? -26.641 -13.104 49.189 1.00 73.44 91 ASN A C 1
ATOM 732 O O . ASN A 1 91 ? -25.881 -13.416 48.261 1.00 73.44 91 ASN A O 1
ATOM 736 N N . PRO A 1 92 ? -26.257 -13.160 50.484 1.00 69.06 92 PRO A N 1
ATOM 737 C CA . PRO A 1 92 ? -24.882 -13.416 50.933 1.00 69.06 92 PRO A CA 1
ATOM 738 C C . PRO A 1 92 ? -24.378 -14.836 50.624 1.00 69.06 92 PRO A C 1
ATOM 740 O O . PRO A 1 92 ? -23.181 -15.023 50.412 1.00 69.06 92 PRO A O 1
ATOM 743 N N . PHE A 1 93 ? -25.271 -15.822 50.475 1.00 74.19 93 PHE A N 1
ATOM 744 C CA . PHE A 1 93 ? -24.906 -17.225 50.211 1.00 74.19 93 PHE A CA 1
ATOM 745 C C . PHE A 1 93 ? -24.394 -17.492 48.785 1.00 74.19 93 PHE A C 1
ATOM 747 O O . PHE A 1 93 ? -23.867 -18.560 48.499 1.00 74.19 93 PHE A O 1
ATOM 754 N N . THR A 1 94 ? -24.512 -16.520 47.875 1.00 80.25 94 THR A N 1
ATOM 755 C CA . THR A 1 94 ? -24.028 -16.634 46.480 1.00 80.25 94 THR A CA 1
ATOM 756 C C . THR A 1 94 ? -22.919 -15.633 46.155 1.00 80.25 94 THR A C 1
ATOM 758 O O . THR A 1 94 ? -22.524 -15.515 44.998 1.00 80.25 94 THR A O 1
ATOM 761 N N . SER A 1 95 ? -22.414 -14.912 47.163 1.00 79.19 95 SER A N 1
ATOM 762 C CA . SER A 1 95 ? -21.396 -13.867 47.002 1.00 79.19 95 SER A CA 1
ATOM 763 C C . SER A 1 95 ? -20.109 -14.408 46.368 1.00 79.19 95 SER A C 1
ATOM 765 O O . SER A 1 95 ? -19.682 -13.904 45.332 1.00 79.19 95 SER A O 1
ATOM 767 N N . LYS A 1 96 ? -19.565 -15.511 46.908 1.00 83.94 96 LYS A N 1
ATOM 768 C CA . LYS A 1 96 ? -18.338 -16.149 46.394 1.00 83.94 96 LYS A CA 1
ATOM 769 C C . LYS A 1 96 ? -18.461 -16.562 44.923 1.00 83.94 96 LYS A C 1
ATOM 771 O O . LYS A 1 96 ? -17.639 -16.163 44.113 1.00 83.94 96 LYS A O 1
ATOM 776 N N . LYS A 1 97 ? -19.544 -17.262 44.561 1.00 86.50 97 LYS A N 1
ATOM 777 C CA . LYS A 1 97 ? -19.794 -17.716 43.180 1.00 86.50 97 LYS A CA 1
ATOM 778 C C . LYS A 1 97 ? -19.976 -16.556 42.190 1.00 86.50 97 LYS A C 1
ATOM 780 O O . LYS A 1 97 ? -19.682 -16.707 41.012 1.00 86.50 97 LYS A O 1
ATOM 785 N N . ARG A 1 98 ? -20.495 -15.404 42.635 1.00 83.44 98 ARG A N 1
ATOM 786 C CA . ARG A 1 98 ? -20.595 -14.200 41.790 1.00 83.44 98 ARG A CA 1
ATOM 787 C C . ARG A 1 98 ? -19.246 -13.518 41.608 1.00 83.44 98 ARG A C 1
ATOM 789 O O . ARG A 1 98 ? -18.945 -13.136 40.489 1.00 83.44 98 ARG A O 1
ATOM 796 N N . ALA A 1 99 ? -18.463 -13.392 42.679 1.00 85.12 99 ALA A N 1
ATOM 797 C CA . ALA A 1 99 ? -17.127 -12.806 42.616 1.00 85.12 99 ALA A CA 1
ATOM 798 C C . ALA A 1 99 ? -16.197 -13.621 41.704 1.00 85.12 99 ALA A C 1
ATOM 800 O O . ALA A 1 99 ? -15.483 -13.048 40.892 1.00 85.12 99 ALA A O 1
ATOM 801 N N . GLU A 1 100 ? -16.263 -14.951 41.786 1.00 88.31 100 GLU A N 1
ATOM 802 C CA . GLU A 1 100 ? -15.516 -15.858 40.908 1.00 88.31 100 GLU A CA 1
ATOM 803 C C . GLU A 1 100 ? -15.920 -15.695 39.435 1.00 88.31 100 GLU A C 1
ATOM 805 O O . GLU A 1 100 ? -15.060 -15.515 38.580 1.00 88.31 100 GLU A O 1
ATOM 810 N N . LYS A 1 101 ? -17.227 -15.644 39.140 1.00 88.12 101 LYS A N 1
ATOM 811 C CA . LYS A 1 101 ? -17.718 -15.383 37.777 1.00 88.12 101 LYS A CA 1
ATOM 812 C C . LYS A 1 101 ? -17.310 -14.013 37.237 1.00 88.12 101 LYS A C 1
ATOM 814 O O . LYS A 1 101 ? -17.003 -13.900 36.058 1.00 88.12 101 LYS A O 1
ATOM 819 N N . GLU A 1 102 ? -17.334 -12.977 38.073 1.00 86.69 102 GLU A N 1
ATOM 820 C CA . GLU A 1 102 ? -16.905 -11.630 37.679 1.00 86.69 102 GLU A CA 1
ATOM 821 C C . GLU A 1 102 ? -15.399 -11.597 37.381 1.00 86.69 102 GLU A C 1
ATOM 823 O O . GLU A 1 102 ? -14.979 -10.975 36.407 1.00 86.69 102 GLU A O 1
ATOM 828 N N . LEU A 1 103 ? -14.588 -12.302 38.179 1.00 88.69 103 LEU A N 1
ATOM 829 C CA . LEU A 1 103 ? -13.155 -12.457 37.927 1.00 88.69 103 LEU A CA 1
ATOM 830 C C . LEU A 1 103 ? -12.907 -13.158 36.583 1.00 88.69 103 LEU A C 1
ATOM 832 O O . LEU A 1 103 ? -12.125 -12.668 35.776 1.00 88.69 103 LEU A O 1
ATOM 836 N N . GLU A 1 104 ? -13.612 -14.260 36.327 1.00 90.56 104 GLU A N 1
ATOM 837 C CA . GLU A 1 104 ? -13.511 -15.037 35.086 1.00 90.56 104 GLU A CA 1
ATOM 838 C C . GLU A 1 104 ? -13.965 -14.231 33.852 1.00 90.56 104 GLU A C 1
ATOM 840 O O . GLU A 1 104 ? -13.426 -14.392 32.759 1.00 90.56 104 GLU A O 1
ATOM 845 N N . GLN A 1 105 ? -14.967 -13.357 33.993 1.00 88.50 105 GLN A N 1
ATOM 846 C CA . GLN A 1 105 ? -15.385 -12.442 32.922 1.00 88.50 105 GLN A CA 1
ATOM 847 C C . GLN A 1 105 ? -14.314 -11.389 32.634 1.00 88.50 105 GLN A C 1
ATOM 849 O O . GLN A 1 105 ? -13.903 -11.247 31.488 1.00 88.50 105 GLN A O 1
ATOM 854 N N . LYS A 1 106 ? -13.784 -10.730 33.670 1.00 86.50 106 LYS A N 1
ATOM 855 C CA . LYS A 1 106 ? -12.712 -9.736 33.509 1.00 86.50 106 LYS A CA 1
ATOM 856 C C . LYS A 1 106 ? -11.434 -10.334 32.927 1.00 86.50 106 LYS A C 1
ATOM 858 O O . LYS A 1 106 ? -10.745 -9.664 32.164 1.00 86.50 106 LYS A O 1
ATOM 863 N N . GLN A 1 107 ? -11.105 -11.575 33.289 1.00 89.44 107 GLN A N 1
ATOM 864 C CA . GLN A 1 107 ? -9.978 -12.298 32.697 1.00 89.44 107 GLN A CA 1
ATOM 865 C C . GLN A 1 107 ? -10.191 -12.511 31.195 1.00 89.44 107 GLN A C 1
ATOM 867 O O . GLN A 1 107 ? -9.312 -12.158 30.416 1.00 89.44 107 GLN A O 1
ATOM 872 N N . ARG A 1 108 ? -11.376 -12.978 30.782 1.00 90.12 108 ARG A N 1
ATOM 873 C CA . ARG A 1 108 ? -11.716 -13.151 29.361 1.00 90.12 108 ARG A CA 1
ATOM 874 C C . ARG A 1 108 ? -11.683 -11.844 28.573 1.00 90.12 108 ARG A C 1
ATOM 876 O O . ARG A 1 108 ? -11.052 -11.786 27.526 1.00 90.12 108 ARG A O 1
ATOM 883 N N . GLU A 1 109 ? -12.291 -10.782 29.095 1.00 86.19 109 GLU A N 1
ATOM 884 C CA . GLU A 1 109 ? -12.259 -9.454 28.463 1.00 86.19 109 GLU A CA 1
ATOM 885 C C . GLU A 1 109 ? -10.820 -8.942 28.289 1.00 86.19 109 GLU A C 1
ATOM 887 O O . GLU A 1 109 ? -10.467 -8.368 27.257 1.00 86.19 109 GLU A O 1
ATOM 892 N N . HIS A 1 110 ? -9.964 -9.170 29.289 1.00 87.19 110 HIS A N 1
ATOM 893 C CA . HIS A 1 110 ? -8.555 -8.804 29.217 1.00 87.19 110 HIS A CA 1
ATOM 894 C C . HIS A 1 110 ? -7.799 -9.610 28.155 1.00 87.19 110 HIS A C 1
ATOM 896 O O . HIS A 1 110 ? -7.013 -9.037 27.399 1.00 87.19 110 HIS A O 1
ATOM 902 N N . GLU A 1 111 ? -8.038 -10.920 28.083 1.00 89.88 111 GLU A N 1
ATOM 903 C CA . GLU A 1 111 ? -7.455 -11.794 27.064 1.00 89.88 111 GLU A CA 1
ATOM 904 C C . GLU A 1 111 ? -7.865 -11.356 25.654 1.00 89.88 111 GLU A C 1
ATOM 906 O O . GLU A 1 111 ? -6.998 -11.183 24.797 1.00 89.88 111 GLU A O 1
ATOM 911 N N . GLU A 1 112 ? -9.150 -11.080 25.424 1.00 88.75 112 GLU A N 1
ATOM 912 C CA . GLU A 1 112 ? -9.660 -10.577 24.142 1.00 88.75 112 GLU A CA 1
ATOM 913 C C . GLU A 1 112 ? -9.039 -9.225 23.762 1.00 88.75 112 GLU A C 1
ATOM 915 O O . GLU A 1 112 ? -8.640 -9.010 22.615 1.00 88.75 112 GLU A O 1
ATOM 920 N N . TYR A 1 113 ? -8.903 -8.306 24.723 1.00 86.25 113 TYR A N 1
ATOM 921 C CA . TYR A 1 113 ? -8.244 -7.020 24.492 1.00 86.25 113 TYR A CA 1
ATOM 922 C C . TYR A 1 113 ? -6.770 -7.192 24.096 1.00 86.25 113 TYR A C 1
ATOM 924 O O . TYR A 1 113 ? -6.286 -6.532 23.170 1.00 86.25 113 TYR A O 1
ATOM 932 N N . MET A 1 114 ? -6.051 -8.096 24.767 1.00 88.81 114 MET A N 1
ATOM 933 C CA . MET A 1 114 ? -4.657 -8.393 24.434 1.00 88.81 114 MET A CA 1
ATOM 934 C C . MET A 1 114 ? -4.522 -9.047 23.058 1.00 88.81 114 MET A C 1
ATOM 936 O O . MET A 1 114 ? -3.595 -8.705 22.323 1.00 88.81 114 MET A O 1
ATOM 940 N N . GLN A 1 115 ? -5.459 -9.918 22.677 1.00 91.56 115 GLN A N 1
ATOM 941 C CA . GLN A 1 115 ? -5.507 -10.517 21.342 1.00 91.56 115 GLN A CA 1
ATOM 942 C C . GLN A 1 115 ? -5.696 -9.452 20.260 1.00 91.56 115 GLN A C 1
ATOM 944 O O . GLN A 1 115 ? -4.833 -9.331 19.392 1.00 91.56 115 GLN A O 1
ATOM 949 N N . LYS A 1 116 ? -6.721 -8.594 20.371 1.00 89.56 116 LYS A N 1
ATOM 950 C CA . LYS A 1 116 ? -6.954 -7.488 19.419 1.00 89.56 116 LYS A CA 1
ATOM 951 C C . LYS A 1 116 ? -5.724 -6.592 19.284 1.00 89.56 116 LYS A C 1
ATOM 953 O O . LYS A 1 116 ? -5.309 -6.228 18.186 1.00 89.56 116 LYS A O 1
ATOM 958 N N . ARG A 1 117 ? -5.085 -6.256 20.407 1.00 90.12 117 ARG A N 1
ATOM 959 C CA . ARG A 1 117 ? -3.881 -5.417 20.403 1.00 90.12 117 ARG A CA 1
ATOM 960 C C . ARG A 1 117 ? -2.687 -6.108 19.739 1.00 90.12 117 ARG A C 1
ATOM 962 O O . ARG A 1 117 ? -1.941 -5.448 19.017 1.00 90.12 117 ARG A O 1
ATOM 969 N N . SER A 1 118 ? -2.512 -7.407 19.971 1.00 93.19 118 SER A N 1
ATOM 970 C CA . SER A 1 118 ? -1.489 -8.220 19.305 1.00 93.19 118 SER A CA 1
ATOM 971 C C . SER A 1 118 ? -1.732 -8.285 17.794 1.00 93.19 118 SER A C 1
ATOM 973 O O . SER A 1 118 ? -0.817 -8.052 17.007 1.00 93.19 118 SER A O 1
ATOM 975 N N . GLU A 1 119 ? -2.976 -8.498 17.367 1.00 92.19 119 GLU A N 1
ATOM 976 C CA . GLU A 1 119 ? -3.370 -8.502 15.953 1.00 92.19 119 GLU A CA 1
ATOM 977 C C . GLU A 1 119 ? -3.059 -7.168 15.263 1.00 92.19 119 GLU A C 1
ATOM 979 O O . GLU A 1 119 ? -2.477 -7.152 14.180 1.00 92.19 119 GLU A O 1
ATOM 984 N N . LEU A 1 120 ? -3.367 -6.039 15.907 1.00 91.19 120 LEU A N 1
ATOM 985 C CA . LEU A 1 120 ? -3.008 -4.716 15.388 1.00 91.19 120 LEU A CA 1
ATOM 986 C C . LEU A 1 120 ? -1.490 -4.541 15.257 1.00 91.19 120 LEU A C 1
ATOM 988 O O . LEU A 1 120 ? -1.014 -4.058 1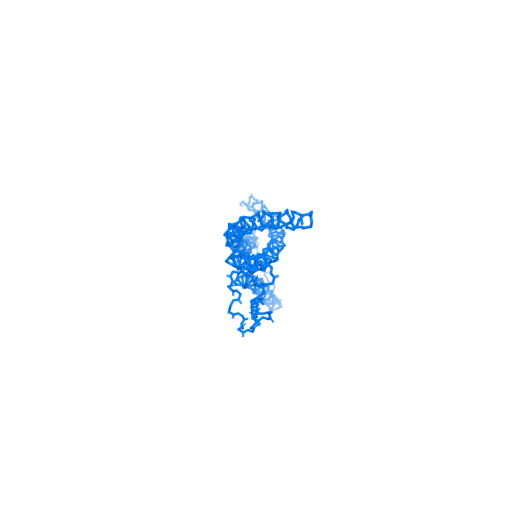4.234 1.00 91.19 120 LEU A O 1
ATOM 992 N N . HIS A 1 121 ? -0.727 -4.963 16.267 1.00 92.19 121 HIS A N 1
ATOM 993 C CA . HIS A 1 121 ? 0.732 -4.852 16.248 1.00 92.19 121 HIS A CA 1
ATOM 994 C C . HIS A 1 121 ? 1.368 -5.739 15.169 1.00 92.19 121 HIS A C 1
ATOM 996 O O . HIS A 1 121 ? 2.261 -5.309 14.442 1.00 92.19 121 HIS A O 1
ATOM 1002 N N . THR A 1 122 ? 0.910 -6.985 15.040 1.00 93.25 122 THR A N 1
ATOM 1003 C CA . THR A 1 122 ? 1.397 -7.899 13.993 1.00 93.25 122 THR A CA 1
ATOM 1004 C C . THR A 1 122 ? 1.096 -7.359 12.600 1.00 93.25 122 THR A C 1
ATOM 1006 O O . THR A 1 122 ? 1.936 -7.463 11.710 1.00 93.25 122 THR A O 1
ATOM 1009 N N . ALA A 1 123 ? -0.055 -6.722 12.412 1.00 91.00 123 ALA A N 1
ATOM 1010 C CA . ALA A 1 123 ? -0.414 -6.101 11.151 1.00 91.00 123 ALA A CA 1
ATOM 1011 C C . ALA A 1 123 ? 0.437 -4.887 10.801 1.00 91.00 123 ALA A C 1
ATOM 1013 O O . ALA A 1 123 ? 0.883 -4.764 9.663 1.00 91.00 123 ALA A O 1
ATOM 1014 N N . GLU A 1 124 ? 0.680 -4.022 11.783 1.00 90.88 124 GLU A N 1
ATOM 1015 C CA . GLU A 1 124 ? 1.566 -2.869 11.649 1.00 90.88 124 GLU A CA 1
ATOM 1016 C C . GLU A 1 124 ? 2.965 -3.325 11.223 1.00 90.88 124 GLU A C 1
ATOM 1018 O O . GLU A 1 124 ? 3.510 -2.845 10.228 1.00 90.88 124 GLU A O 1
ATOM 1023 N N . TYR A 1 125 ? 3.488 -4.352 11.899 1.00 92.31 125 TYR A N 1
ATOM 1024 C CA . TYR A 1 125 ? 4.759 -4.974 11.551 1.00 92.31 125 TYR A CA 1
ATOM 1025 C C . TYR A 1 125 ? 4.764 -5.543 10.124 1.00 92.31 125 TYR A C 1
ATOM 1027 O O . TYR A 1 125 ? 5.707 -5.317 9.367 1.00 92.31 125 TYR A O 1
ATOM 1035 N N . GLN A 1 126 ? 3.709 -6.255 9.721 1.00 91.19 126 GLN A N 1
ATOM 1036 C CA . GLN A 1 126 ? 3.606 -6.821 8.374 1.00 91.19 126 GLN A CA 1
ATOM 1037 C C . GLN A 1 126 ? 3.538 -5.742 7.284 1.00 91.19 126 GLN A C 1
ATOM 1039 O O . GLN A 1 126 ? 4.176 -5.900 6.241 1.00 91.19 126 GLN A O 1
ATOM 1044 N N . THR A 1 127 ? 2.800 -4.649 7.507 1.00 89.25 127 THR A N 1
ATOM 1045 C CA . THR A 1 127 ? 2.778 -3.497 6.593 1.00 89.25 127 THR A CA 1
ATOM 1046 C C . THR A 1 127 ? 4.179 -2.906 6.472 1.00 89.25 127 THR A C 1
ATOM 1048 O O . THR A 1 127 ? 4.697 -2.806 5.359 1.00 89.25 127 THR A O 1
ATOM 1051 N N . GLN A 1 128 ? 4.855 -2.628 7.592 1.00 89.44 128 GLN A N 1
ATOM 1052 C CA . GLN A 1 128 ? 6.231 -2.119 7.578 1.00 89.44 128 GLN A CA 1
ATOM 1053 C C . GLN A 1 128 ? 7.194 -3.065 6.847 1.00 89.44 128 GLN A C 1
ATOM 1055 O O . GLN A 1 128 ? 8.016 -2.613 6.053 1.00 89.44 128 GLN A O 1
ATOM 1060 N N . GLN A 1 129 ? 7.064 -4.380 7.038 1.00 90.88 129 GLN A N 1
ATOM 1061 C CA . GLN A 1 129 ? 7.906 -5.373 6.372 1.00 90.88 129 GLN A CA 1
ATOM 1062 C C . GLN A 1 129 ? 7.673 -5.423 4.853 1.00 90.88 129 GLN A C 1
ATOM 1064 O O . GLN A 1 129 ? 8.644 -5.528 4.094 1.00 90.88 129 GLN A O 1
ATOM 1069 N N . ARG A 1 130 ? 6.416 -5.333 4.389 1.00 87.88 130 ARG A N 1
ATOM 1070 C CA . ARG A 1 130 ? 6.085 -5.244 2.953 1.00 87.88 130 ARG A CA 1
ATOM 1071 C C . ARG A 1 130 ? 6.662 -3.974 2.339 1.00 87.88 130 ARG A C 1
ATOM 1073 O O . ARG A 1 130 ? 7.303 -4.052 1.291 1.00 87.88 130 ARG A O 1
ATOM 1080 N N . MET A 1 131 ? 6.492 -2.838 3.017 1.00 88.06 131 MET A N 1
ATOM 1081 C CA . MET A 1 131 ? 7.044 -1.552 2.586 1.00 88.06 131 MET A CA 1
ATOM 1082 C C . MET A 1 131 ? 8.569 -1.604 2.502 1.00 88.06 131 MET A C 1
ATOM 1084 O O . MET A 1 131 ? 9.133 -1.311 1.452 1.00 88.06 131 MET A O 1
ATOM 1088 N N . ALA A 1 132 ? 9.238 -2.062 3.562 1.00 87.94 132 ALA A N 1
ATOM 1089 C CA . ALA A 1 132 ? 10.693 -2.183 3.609 1.00 87.94 132 ALA A CA 1
ATOM 1090 C C . ALA A 1 132 ? 11.233 -3.159 2.556 1.00 87.94 132 ALA A C 1
ATOM 1092 O O . ALA A 1 132 ? 12.284 -2.923 1.973 1.00 87.94 132 ALA A O 1
ATOM 1093 N N . THR A 1 133 ? 10.508 -4.242 2.277 1.00 86.88 133 THR A N 1
ATOM 1094 C CA . THR A 1 133 ? 10.880 -5.210 1.240 1.00 86.88 133 THR A CA 1
ATOM 1095 C C . THR A 1 133 ? 10.792 -4.620 -0.164 1.00 86.88 133 THR A C 1
ATOM 1097 O O . THR A 1 133 ? 11.653 -4.903 -0.988 1.00 86.88 133 THR A O 1
ATOM 1100 N N . ALA A 1 134 ? 9.753 -3.838 -0.443 1.00 85.94 134 ALA A N 1
ATOM 1101 C CA . ALA A 1 134 ? 9.515 -3.278 -1.768 1.00 85.94 134 ALA A CA 1
ATOM 1102 C C . ALA A 1 134 ? 10.329 -2.009 -2.047 1.00 85.94 134 ALA A C 1
ATOM 1104 O O . ALA A 1 134 ? 10.692 -1.756 -3.191 1.00 85.94 134 ALA A O 1
ATOM 1105 N N . MET A 1 135 ? 10.598 -1.221 -1.004 1.00 83.56 135 MET A N 1
ATOM 1106 C CA . MET A 1 135 ? 11.438 -0.019 -1.055 1.00 83.56 135 MET A CA 1
ATOM 1107 C C . MET A 1 135 ? 12.925 -0.347 -0.873 1.00 83.56 135 MET A C 1
ATOM 1109 O O . MET A 1 135 ? 13.787 0.465 -1.202 1.00 83.56 135 MET A O 1
ATOM 1113 N N . GLY A 1 136 ? 13.238 -1.520 -0.319 1.00 78.38 136 GLY A N 1
ATOM 1114 C CA . GLY A 1 136 ? 14.601 -2.002 -0.167 1.00 78.38 136 GLY A CA 1
ATOM 1115 C C . GLY A 1 136 ? 15.241 -2.234 -1.530 1.00 78.38 136 GLY A C 1
ATOM 1116 O O . GLY A 1 136 ? 14.682 -2.926 -2.381 1.00 78.38 136 GLY A O 1
ATOM 1117 N N . ALA A 1 137 ? 16.427 -1.659 -1.732 1.00 56.03 137 ALA A N 1
ATOM 1118 C CA . ALA A 1 137 ? 17.206 -1.892 -2.936 1.00 56.03 137 ALA A CA 1
ATOM 1119 C C . ALA A 1 137 ? 17.460 -3.407 -3.115 1.00 56.03 137 ALA A C 1
ATOM 1121 O O . ALA A 1 137 ? 17.792 -4.084 -2.137 1.00 56.03 137 ALA A O 1
ATOM 1122 N N . PRO A 1 138 ? 17.385 -3.948 -4.345 1.00 52.81 138 PRO A N 1
ATOM 1123 C CA . PRO A 1 138 ? 17.675 -5.358 -4.629 1.00 52.81 138 PRO A CA 1
ATOM 1124 C C . PRO A 1 138 ? 19.053 -5.850 -4.131 1.00 52.81 138 PRO A C 1
ATOM 1126 O O . PRO A 1 138 ? 19.273 -7.052 -4.036 1.00 52.81 138 PRO A O 1
ATOM 1129 N N . GLY A 1 139 ? 19.974 -4.943 -3.780 1.00 51.59 139 GLY A N 1
ATOM 1130 C CA . GLY A 1 139 ? 21.358 -5.247 -3.400 1.00 51.59 139 GLY A CA 1
ATOM 1131 C C . GLY A 1 139 ? 21.614 -5.679 -1.948 1.00 51.59 139 GLY A C 1
ATOM 1132 O O . GLY A 1 139 ? 22.728 -6.100 -1.652 1.00 51.59 139 GLY A O 1
ATOM 1133 N N . THR A 1 140 ? 20.644 -5.607 -1.027 1.00 48.28 140 THR A N 1
ATOM 1134 C CA . THR A 1 140 ? 20.852 -6.018 0.385 1.00 48.28 140 THR A CA 1
ATOM 1135 C C . THR A 1 140 ? 20.408 -7.448 0.698 1.00 48.28 140 THR A C 1
ATOM 1137 O O . THR A 1 140 ? 20.697 -7.957 1.782 1.00 48.28 140 THR A O 1
ATOM 1140 N N . ARG A 1 141 ? 19.753 -8.141 -0.241 1.00 46.69 141 ARG A N 1
ATOM 1141 C CA . ARG A 1 141 ? 19.446 -9.575 -0.129 1.00 46.69 141 ARG A CA 1
ATOM 1142 C C . ARG A 1 141 ? 20.474 -10.396 -0.890 1.00 46.69 141 ARG A C 1
ATOM 1144 O O . ARG A 1 141 ? 20.178 -10.890 -1.963 1.00 46.69 141 ARG A O 1
ATOM 1151 N N . GLY A 1 142 ? 21.651 -10.557 -0.292 1.00 42.09 142 GLY A N 1
ATOM 1152 C CA . GLY A 1 142 ? 22.664 -11.503 -0.751 1.00 42.09 142 GLY A CA 1
ATOM 1153 C C . GLY A 1 142 ? 23.269 -11.129 -2.101 1.00 42.09 142 GLY A C 1
ATOM 1154 O O . GLY A 1 142 ? 22.624 -11.184 -3.140 1.00 42.09 142 GLY A O 1
ATOM 1155 N N . ALA A 1 143 ? 24.558 -10.817 -2.090 1.00 43.50 143 ALA A N 1
ATOM 1156 C CA . ALA A 1 143 ? 25.403 -10.773 -3.272 1.00 43.50 143 ALA A CA 1
ATOM 1157 C C . ALA A 1 143 ? 25.512 -12.173 -3.916 1.00 43.50 143 ALA A C 1
ATOM 1159 O O . ALA A 1 143 ? 26.564 -12.804 -3.897 1.00 43.50 143 ALA A O 1
ATOM 1160 N N . GLN A 1 144 ? 24.412 -12.687 -4.460 1.00 46.88 144 GLN A N 1
ATOM 1161 C CA . GLN A 1 144 ? 24.371 -13.902 -5.254 1.00 46.88 144 GLN A CA 1
ATOM 1162 C C . GLN A 1 144 ? 24.142 -13.500 -6.709 1.00 46.88 144 GLN A C 1
ATOM 1164 O O . GLN A 1 144 ? 23.075 -13.682 -7.279 1.00 46.88 144 GLN A O 1
ATOM 1169 N N . GLY A 1 145 ? 25.191 -12.875 -7.250 1.00 50.88 145 GLY A N 1
ATOM 1170 C CA . GLY A 1 145 ? 25.597 -12.900 -8.652 1.00 50.88 145 GLY A CA 1
ATOM 1171 C C . GLY A 1 145 ? 24.499 -12.944 -9.706 1.00 50.88 145 GLY A C 1
ATOM 1172 O O . GLY A 1 145 ? 24.440 -13.912 -10.464 1.00 50.88 145 GLY A O 1
ATOM 1173 N N . TYR A 1 146 ? 23.730 -11.865 -9.850 1.00 53.69 146 TYR A N 1
ATOM 1174 C CA . TYR A 1 146 ? 23.246 -11.535 -11.186 1.00 53.69 146 TYR A CA 1
ATOM 1175 C C . TYR A 1 146 ? 24.460 -11.077 -11.986 1.00 53.69 146 TYR A C 1
ATOM 1177 O O . TYR A 1 146 ? 24.922 -9.947 -11.866 1.00 53.69 146 TYR A O 1
ATOM 1185 N N . LYS A 1 147 ? 25.041 -12.024 -12.720 1.00 58.84 147 LYS A N 1
ATOM 1186 C CA . LYS A 1 147 ? 25.978 -11.723 -13.793 1.00 58.84 147 LYS A CA 1
ATOM 1187 C C . LYS A 1 147 ? 25.226 -10.834 -14.784 1.00 58.84 147 LYS A C 1
ATOM 1189 O O . LYS A 1 147 ? 24.159 -11.244 -15.246 1.00 58.84 147 LYS A O 1
ATOM 1194 N N . SER A 1 148 ? 25.741 -9.637 -15.069 1.00 57.62 148 SER A N 1
ATOM 1195 C CA . SER A 1 148 ? 25.203 -8.819 -16.167 1.00 57.62 148 SER A CA 1
ATOM 1196 C C . SER A 1 148 ? 25.247 -9.656 -17.452 1.00 57.62 148 SER A C 1
ATOM 1198 O O . SER A 1 148 ? 26.064 -10.577 -17.559 1.00 57.62 148 SER A O 1
ATOM 1200 N N . ALA A 1 149 ? 24.393 -9.374 -18.439 1.00 56.38 149 ALA A N 1
ATOM 1201 C CA . ALA A 1 149 ? 24.455 -10.047 -19.739 1.00 56.38 149 ALA A CA 1
ATOM 1202 C C . ALA A 1 149 ? 25.892 -10.048 -20.309 1.00 56.38 149 ALA A C 1
ATOM 1204 O O . ALA A 1 149 ? 26.352 -11.053 -20.854 1.00 56.38 149 ALA A O 1
ATOM 1205 N N . LYS A 1 150 ? 26.652 -8.982 -20.026 1.00 58.97 150 LYS A N 1
ATOM 1206 C CA . LYS A 1 150 ? 28.081 -8.834 -20.325 1.00 58.97 150 LYS A CA 1
ATOM 1207 C C . LYS A 1 150 ? 28.992 -9.873 -19.648 1.00 58.97 150 LYS A C 1
ATOM 1209 O O . LYS A 1 150 ? 29.959 -10.325 -20.255 1.00 58.97 150 LYS A O 1
ATOM 1214 N N . ASP A 1 151 ? 28.684 -10.284 -18.419 1.00 63.88 151 ASP A N 1
ATOM 1215 C CA . ASP A 1 151 ? 29.439 -11.289 -17.653 1.00 63.88 151 ASP A CA 1
ATOM 1216 C C . ASP A 1 151 ? 29.116 -12.737 -18.074 1.00 63.88 151 ASP A C 1
ATOM 1218 O O . ASP A 1 151 ? 29.880 -13.659 -17.768 1.00 63.88 151 ASP A O 1
ATOM 1222 N N . ILE A 1 152 ? 27.959 -12.963 -18.711 1.00 58.41 152 ILE A N 1
ATOM 1223 C CA . ILE A 1 152 ? 27.511 -14.291 -19.167 1.00 58.41 152 ILE A CA 1
ATOM 1224 C C . ILE A 1 152 ? 27.918 -14.543 -20.622 1.00 58.41 152 ILE A C 1
ATOM 1226 O O . ILE A 1 152 ? 28.396 -15.635 -20.930 1.00 58.41 152 ILE A O 1
ATOM 1230 N N . TYR A 1 153 ? 27.742 -13.553 -21.497 1.00 60.09 153 TYR A N 1
ATOM 1231 C CA . TYR A 1 153 ? 27.874 -13.715 -22.949 1.00 60.09 153 TYR A CA 1
ATOM 1232 C C . TYR A 1 153 ? 29.111 -13.017 -23.542 1.00 60.09 153 TYR A C 1
ATOM 1234 O O . TYR A 1 153 ? 29.460 -13.263 -24.696 1.00 60.09 153 TYR A O 1
ATOM 1242 N N . GLY A 1 154 ? 29.836 -12.220 -22.749 1.00 60.47 154 GLY A N 1
ATOM 1243 C CA . GLY A 1 154 ? 30.902 -11.353 -23.250 1.00 60.47 154 GLY A CA 1
ATOM 1244 C C . GLY A 1 154 ? 30.344 -10.111 -23.949 1.00 60.47 154 GLY A C 1
ATOM 1245 O O . GLY A 1 154 ? 29.136 -9.896 -24.003 1.00 60.47 154 GLY A O 1
ATOM 1246 N N . ASP A 1 155 ? 31.231 -9.259 -24.463 1.00 61.28 155 ASP A N 1
ATOM 1247 C CA . ASP A 1 155 ? 30.833 -8.085 -25.243 1.00 61.28 155 ASP A CA 1
ATOM 1248 C C . ASP A 1 155 ? 30.345 -8.517 -26.637 1.00 61.28 155 ASP A C 1
ATOM 1250 O O . ASP A 1 155 ? 31.116 -8.605 -27.591 1.00 61.28 155 ASP A O 1
ATOM 1254 N N . GLU A 1 156 ? 29.057 -8.850 -26.748 1.00 61.44 156 GLU A N 1
ATOM 1255 C CA . GLU A 1 156 ? 28.418 -9.205 -28.021 1.00 61.44 156 GLU A CA 1
ATOM 1256 C C . GLU A 1 156 ? 28.111 -7.984 -28.903 1.00 61.44 156 GLU A C 1
ATOM 1258 O O . GLU A 1 156 ? 27.630 -8.162 -30.021 1.00 61.44 156 GLU A O 1
ATOM 1263 N N . SER A 1 157 ? 28.427 -6.756 -28.462 1.00 59.81 157 SER A N 1
ATOM 1264 C CA . SER A 1 157 ? 28.213 -5.544 -29.270 1.00 59.81 157 SER A CA 1
ATOM 1265 C C . SER A 1 157 ? 28.923 -5.623 -30.626 1.00 59.81 157 SER A C 1
ATOM 1267 O O . SER A 1 157 ? 28.361 -5.207 -31.635 1.00 59.81 157 SER A O 1
ATOM 1269 N N . GLY A 1 158 ? 30.087 -6.284 -30.672 1.00 56.97 158 GLY A N 1
ATOM 1270 C CA . GLY A 1 158 ? 30.845 -6.546 -31.897 1.00 56.97 158 GLY A CA 1
ATOM 1271 C C . GLY A 1 158 ? 30.153 -7.465 -32.915 1.00 56.97 158 GLY A C 1
ATOM 1272 O O . GLY A 1 158 ? 30.552 -7.494 -34.074 1.00 56.97 158 GLY A O 1
ATOM 1273 N N . ARG A 1 159 ? 29.125 -8.233 -32.516 1.00 64.50 159 ARG A N 1
ATOM 1274 C CA . ARG A 1 159 ? 28.397 -9.151 -33.419 1.00 64.50 159 ARG A CA 1
ATOM 1275 C C . ARG A 1 159 ? 27.357 -8.444 -34.284 1.00 64.50 159 ARG A C 1
ATOM 1277 O O . ARG A 1 159 ? 26.982 -8.976 -35.324 1.00 64.50 159 ARG A O 1
ATOM 1284 N N . TYR A 1 160 ? 26.889 -7.278 -33.844 1.00 64.94 160 TYR A N 1
ATOM 1285 C CA . TYR A 1 160 ? 25.833 -6.495 -34.499 1.00 64.94 160 TYR A CA 1
ATOM 1286 C C . TYR A 1 160 ? 26.360 -5.175 -35.091 1.00 64.94 160 TYR A C 1
ATOM 1288 O O . TYR A 1 160 ? 25.590 -4.312 -35.524 1.00 64.94 160 TYR A O 1
ATOM 1296 N N . THR A 1 161 ? 27.682 -5.012 -35.120 1.00 64.50 161 THR A N 1
ATOM 1297 C CA . THR A 1 161 ? 28.393 -3.884 -35.731 1.00 64.50 161 THR A CA 1
ATOM 1298 C C . THR A 1 161 ? 29.110 -4.349 -36.985 1.00 64.50 161 THR A C 1
ATOM 1300 O O . THR A 1 161 ? 29.783 -5.379 -36.967 1.00 64.50 161 THR A O 1
ATOM 1303 N N . PHE A 1 162 ? 28.988 -3.587 -38.067 1.00 71.31 162 PHE A N 1
ATOM 1304 C CA . PHE A 1 162 ? 29.808 -3.804 -39.259 1.00 71.31 162 PHE A CA 1
ATOM 1305 C C . PHE A 1 162 ? 31.258 -3.353 -39.010 1.00 71.31 162 PHE A C 1
ATOM 1307 O O . PHE A 1 162 ? 31.500 -2.545 -38.118 1.00 71.31 162 PHE A O 1
ATOM 1314 N N . GLU A 1 163 ? 32.216 -3.850 -39.803 1.00 67.44 163 GLU A N 1
ATOM 1315 C CA . GLU A 1 163 ? 33.658 -3.550 -39.650 1.00 67.44 163 GLU A CA 1
ATOM 1316 C C . GLU A 1 163 ? 33.982 -2.041 -39.686 1.00 67.44 163 GLU A C 1
ATOM 1318 O O . GLU A 1 163 ? 34.956 -1.610 -39.072 1.00 67.44 163 GLU A O 1
ATOM 1323 N N . ASP A 1 164 ? 33.124 -1.244 -40.331 1.00 68.00 164 ASP A N 1
ATOM 1324 C CA . ASP A 1 164 ? 33.261 0.211 -40.475 1.00 68.00 164 ASP A CA 1
ATOM 1325 C C . ASP A 1 164 ? 32.386 1.026 -39.492 1.00 68.00 164 ASP A C 1
ATOM 1327 O O . ASP A 1 164 ? 32.368 2.257 -39.555 1.00 68.00 164 ASP A O 1
ATOM 1331 N N . GLU A 1 165 ? 31.621 0.376 -38.603 1.00 67.12 165 GLU A N 1
ATOM 1332 C CA . GLU A 1 165 ? 30.701 1.043 -37.668 1.00 67.12 165 GLU A CA 1
ATOM 1333 C C . GLU A 1 165 ? 31.278 1.195 -36.254 1.00 67.12 165 GLU A C 1
ATOM 1335 O O . GLU A 1 165 ? 31.965 0.321 -35.731 1.00 67.12 165 GLU A O 1
ATOM 1340 N N . ASP A 1 166 ? 30.927 2.298 -35.584 1.00 71.69 166 ASP A N 1
ATOM 1341 C CA . ASP A 1 166 ? 31.273 2.508 -34.178 1.00 71.69 166 ASP A CA 1
ATOM 1342 C C . ASP A 1 166 ? 30.404 1.620 -33.255 1.00 71.69 166 ASP A C 1
ATOM 1344 O O . ASP A 1 166 ? 29.179 1.791 -33.209 1.00 71.69 166 ASP A O 1
ATOM 1348 N N . PRO A 1 167 ? 31.004 0.716 -32.453 1.00 79.12 167 PRO A N 1
ATOM 1349 C CA . PRO A 1 167 ? 30.277 -0.124 -31.503 1.00 79.12 167 PRO A CA 1
ATOM 1350 C C . PRO A 1 167 ? 29.704 0.641 -30.302 1.00 79.12 167 PRO A C 1
ATOM 1352 O O . PRO A 1 167 ? 29.087 0.036 -29.426 1.00 79.12 167 PRO A O 1
ATOM 1355 N N . SER A 1 168 ? 29.927 1.954 -30.183 1.00 82.06 168 SER A N 1
ATOM 1356 C CA . SER A 1 168 ? 29.372 2.778 -29.100 1.00 82.06 168 SER A CA 1
ATOM 1357 C C . SER A 1 168 ? 27.844 2.728 -29.022 1.00 82.06 168 SER A C 1
ATOM 1359 O O . SER A 1 168 ? 27.307 2.605 -27.923 1.00 82.06 168 SER A O 1
ATOM 1361 N N . VAL A 1 169 ? 27.152 2.737 -30.164 1.00 85.19 169 VAL A N 1
ATOM 1362 C CA . VAL A 1 169 ? 25.682 2.739 -30.210 1.00 85.19 169 VAL A CA 1
ATOM 1363 C C . VAL A 1 169 ? 25.099 1.430 -29.676 1.00 85.19 169 VAL A C 1
ATOM 1365 O O . VAL A 1 169 ? 24.208 1.456 -28.833 1.00 85.19 169 VAL A O 1
ATOM 1368 N N . GLU A 1 170 ? 25.627 0.284 -30.112 1.00 84.69 170 GLU A N 1
ATOM 1369 C CA . GLU A 1 170 ? 25.178 -1.031 -29.629 1.00 84.69 170 GLU A CA 1
ATOM 1370 C C . GLU A 1 170 ? 25.470 -1.227 -28.139 1.00 84.69 170 GLU A C 1
ATOM 1372 O O . GLU A 1 170 ? 24.661 -1.795 -27.406 1.00 84.69 170 GLU A O 1
ATOM 1377 N N . ARG A 1 171 ? 26.612 -0.720 -27.658 1.00 87.38 171 ARG A N 1
ATOM 1378 C CA . ARG A 1 171 ? 26.919 -0.724 -26.223 1.00 87.38 171 ARG A CA 1
ATOM 1379 C C . ARG A 1 171 ? 25.899 0.090 -25.435 1.00 87.38 171 ARG A C 1
ATOM 1381 O O . ARG A 1 171 ? 25.396 -0.407 -24.435 1.00 87.38 171 ARG A O 1
ATOM 1388 N N . GLU A 1 172 ? 25.539 1.281 -25.908 1.00 89.38 172 GLU A N 1
ATOM 1389 C CA . GLU A 1 172 ? 24.536 2.114 -25.239 1.00 89.38 172 GLU A CA 1
ATOM 1390 C C . GLU A 1 172 ? 23.135 1.478 -25.268 1.00 89.38 172 GLU A C 1
ATOM 1392 O O . GLU A 1 172 ? 22.414 1.522 -24.271 1.00 89.38 172 GLU A O 1
ATOM 1397 N N . ILE A 1 173 ? 22.738 0.849 -26.379 1.00 89.00 173 ILE A N 1
ATOM 1398 C CA . ILE A 1 173 ? 21.476 0.097 -26.458 1.00 89.00 173 ILE A CA 1
ATOM 1399 C C . ILE A 1 173 ? 21.464 -1.015 -25.404 1.00 89.00 173 ILE A C 1
ATOM 1401 O O . ILE A 1 173 ? 20.514 -1.102 -24.628 1.00 89.00 173 ILE A O 1
ATOM 1405 N N . ASN A 1 174 ? 22.526 -1.820 -25.324 1.00 89.12 174 ASN A N 1
ATOM 1406 C CA . ASN A 1 174 ? 22.628 -2.901 -24.343 1.00 89.12 174 ASN A CA 1
ATOM 1407 C C . ASN A 1 174 ? 22.618 -2.386 -22.896 1.00 89.12 174 ASN A C 1
ATOM 1409 O O . ASN A 1 174 ? 21.889 -2.922 -22.064 1.00 89.12 174 ASN A O 1
ATOM 1413 N N . GLU A 1 175 ? 23.356 -1.314 -22.598 1.00 90.56 175 GLU A N 1
ATOM 1414 C CA . GLU A 1 175 ? 23.345 -0.677 -21.274 1.00 90.56 175 GLU A CA 1
ATOM 1415 C C . GLU A 1 175 ? 21.942 -0.177 -20.900 1.00 90.56 175 GLU A C 1
ATOM 1417 O O . GLU A 1 175 ? 21.471 -0.406 -19.784 1.00 90.56 175 GLU A O 1
ATOM 1422 N N . ASN A 1 176 ? 21.230 0.448 -21.841 1.00 94.56 176 ASN A N 1
ATOM 1423 C CA . ASN A 1 176 ? 19.854 0.877 -21.611 1.00 94.56 176 ASN A CA 1
ATOM 1424 C C . ASN A 1 176 ? 18.912 -0.316 -21.385 1.00 94.56 176 ASN A C 1
ATOM 1426 O O . ASN A 1 176 ? 18.034 -0.234 -20.528 1.00 94.56 176 ASN A O 1
ATOM 1430 N N . LEU A 1 177 ? 19.070 -1.416 -22.129 1.00 93.06 177 LEU A N 1
ATOM 1431 C CA . LEU A 1 177 ? 18.260 -2.629 -21.964 1.00 93.06 177 LEU A CA 1
ATOM 1432 C C . LEU A 1 177 ? 18.485 -3.296 -20.600 1.00 93.06 177 LEU A C 1
ATOM 1434 O O . LEU A 1 177 ? 17.510 -3.722 -19.974 1.00 93.06 177 LEU A O 1
ATOM 1438 N N . ASP A 1 178 ? 19.725 -3.326 -20.109 1.00 90.75 178 ASP A N 1
ATOM 1439 C CA . ASP A 1 178 ? 20.051 -3.800 -18.760 1.00 90.75 178 ASP A CA 1
ATOM 1440 C C . ASP A 1 178 ? 19.354 -2.931 -17.697 1.00 90.75 178 ASP A C 1
ATOM 1442 O O . ASP A 1 178 ? 18.647 -3.450 -16.827 1.00 90.75 178 ASP A O 1
ATOM 1446 N N . VAL A 1 179 ? 19.449 -1.599 -17.818 1.00 91.94 179 VAL A N 1
ATOM 1447 C CA . VAL A 1 179 ? 18.749 -0.660 -16.921 1.00 91.94 179 VAL A CA 1
ATOM 1448 C C . VAL A 1 179 ? 17.233 -0.866 -16.972 1.00 91.94 179 VAL A C 1
ATOM 1450 O O . VAL A 1 179 ? 16.584 -0.902 -15.925 1.00 91.94 179 VAL A O 1
ATOM 1453 N N . ILE A 1 180 ? 16.662 -1.032 -18.170 1.00 93.44 180 ILE A N 1
ATOM 1454 C CA . ILE A 1 180 ? 15.232 -1.298 -18.366 1.00 93.44 180 ILE A CA 1
ATOM 1455 C C . ILE A 1 180 ? 14.825 -2.589 -17.650 1.00 93.44 180 ILE A C 1
ATOM 1457 O O . ILE A 1 180 ? 13.834 -2.592 -16.917 1.00 93.44 180 ILE A O 1
ATOM 1461 N N . SER A 1 181 ? 15.580 -3.674 -17.833 1.00 91.50 181 SER A N 1
ATOM 1462 C CA . SER A 1 181 ? 15.318 -4.970 -17.199 1.00 91.50 181 SER A CA 1
ATOM 1463 C C . SER A 1 181 ? 15.305 -4.853 -15.673 1.00 91.50 181 SER A C 1
ATOM 1465 O O . SER A 1 181 ? 14.329 -5.245 -15.023 1.00 91.50 181 SER A O 1
ATOM 1467 N N . ASP A 1 182 ? 16.333 -4.229 -15.099 1.00 90.38 182 ASP A N 1
ATOM 1468 C CA . ASP A 1 182 ? 16.454 -4.032 -13.655 1.00 90.38 182 ASP A CA 1
ATOM 1469 C C . ASP A 1 182 ? 15.329 -3.152 -13.094 1.00 90.38 182 ASP A C 1
ATOM 1471 O O . ASP A 1 182 ? 14.729 -3.464 -12.057 1.00 90.38 182 ASP A O 1
ATOM 1475 N N . SER A 1 183 ? 15.001 -2.063 -13.793 1.00 91.56 183 SER A N 1
ATOM 1476 C CA . SER A 1 183 ? 13.884 -1.187 -13.437 1.00 91.56 183 SER A CA 1
ATOM 1477 C C . SER A 1 183 ? 12.549 -1.919 -13.456 1.00 91.56 183 SER A C 1
ATOM 1479 O O . SER A 1 183 ? 11.754 -1.804 -12.522 1.00 91.56 183 SER A O 1
ATOM 1481 N N . MET A 1 184 ? 12.304 -2.738 -14.477 1.00 92.19 184 MET A N 1
ATOM 1482 C CA . MET A 1 184 ? 11.079 -3.527 -14.583 1.00 92.19 184 MET A CA 1
ATOM 1483 C C . MET A 1 184 ? 10.952 -4.551 -13.452 1.00 92.19 184 MET A C 1
ATOM 1485 O O . MET A 1 184 ? 9.853 -4.750 -12.925 1.00 92.19 184 MET A O 1
ATOM 1489 N N . GLN A 1 185 ? 12.054 -5.170 -13.019 1.00 91.69 185 GLN A N 1
ATOM 1490 C CA . GLN A 1 185 ? 12.048 -6.057 -11.852 1.00 91.69 185 GLN A CA 1
ATOM 1491 C C . GLN A 1 185 ? 11.687 -5.304 -10.566 1.00 91.69 185 GLN A C 1
ATOM 1493 O O . GLN A 1 185 ? 10.839 -5.776 -9.799 1.00 91.69 185 GLN A O 1
ATOM 1498 N N . ARG A 1 186 ? 12.266 -4.116 -10.340 1.00 89.88 186 ARG A N 1
ATOM 1499 C CA . ARG A 1 186 ? 11.917 -3.260 -9.192 1.00 89.88 186 ARG A CA 1
ATOM 1500 C C . ARG A 1 186 ? 10.454 -2.836 -9.225 1.00 89.88 186 ARG A C 1
ATOM 1502 O O . ARG A 1 186 ? 9.751 -3.015 -8.231 1.00 89.88 186 ARG A O 1
ATOM 1509 N N . LEU A 1 187 ? 9.967 -2.362 -10.371 1.00 93.81 187 LEU A N 1
ATOM 1510 C CA . LEU A 1 187 ? 8.565 -1.988 -10.558 1.00 93.81 187 LEU A CA 1
ATOM 1511 C C . LEU A 1 187 ? 7.621 -3.171 -10.331 1.00 93.81 187 LEU A C 1
ATOM 1513 O O . LEU A 1 187 ? 6.575 -2.997 -9.710 1.00 93.81 187 LEU A O 1
ATOM 1517 N N . LYS A 1 188 ? 7.991 -4.386 -10.754 1.00 93.88 188 LYS A N 1
ATOM 1518 C CA . LYS A 1 188 ? 7.222 -5.602 -10.455 1.00 93.88 188 LYS A CA 1
ATOM 1519 C C . LYS A 1 188 ? 7.164 -5.868 -8.951 1.00 93.88 188 LYS A C 1
ATOM 1521 O O . LYS A 1 188 ? 6.080 -6.123 -8.427 1.00 93.88 188 LYS A O 1
ATOM 1526 N N . MET A 1 189 ? 8.291 -5.781 -8.243 1.00 91.62 189 MET A N 1
ATOM 1527 C CA . MET A 1 189 ? 8.312 -5.944 -6.785 1.00 91.62 189 MET A CA 1
ATOM 1528 C C . MET A 1 189 ? 7.436 -4.896 -6.091 1.00 91.62 189 MET A C 1
ATOM 1530 O O . MET A 1 189 ? 6.571 -5.266 -5.295 1.00 91.62 189 MET A O 1
ATOM 1534 N N . MET A 1 190 ? 7.578 -3.617 -6.451 1.00 94.00 190 MET A N 1
ATOM 1535 C CA . MET A 1 190 ? 6.729 -2.539 -5.936 1.00 94.00 190 MET A CA 1
ATOM 1536 C C . MET A 1 190 ? 5.254 -2.797 -6.247 1.00 94.00 190 MET A C 1
ATOM 1538 O O . MET A 1 190 ? 4.428 -2.744 -5.345 1.00 94.00 190 MET A O 1
ATOM 1542 N N . GLY A 1 191 ? 4.916 -3.159 -7.486 1.00 94.56 191 GLY A N 1
ATOM 1543 C CA . GLY A 1 191 ? 3.550 -3.462 -7.915 1.00 94.56 191 GLY A CA 1
ATOM 1544 C C . GLY A 1 191 ? 2.906 -4.595 -7.118 1.00 94.56 191 GLY A C 1
ATOM 1545 O O . GLY A 1 191 ? 1.787 -4.450 -6.628 1.00 94.56 191 GLY A O 1
ATOM 1546 N N . THR A 1 192 ? 3.624 -5.705 -6.928 1.00 95.00 192 THR A N 1
ATOM 1547 C CA . THR A 1 192 ? 3.123 -6.833 -6.123 1.00 95.00 192 THR A CA 1
ATOM 1548 C C . THR A 1 192 ? 2.926 -6.456 -4.655 1.00 95.00 192 THR A C 1
ATOM 1550 O O . THR A 1 192 ? 1.905 -6.806 -4.065 1.00 95.00 192 THR A O 1
ATOM 1553 N N . ALA A 1 193 ? 3.851 -5.694 -4.069 1.00 93.38 193 ALA A N 1
ATOM 1554 C CA . ALA A 1 193 ? 3.739 -5.244 -2.688 1.00 93.38 193 ALA A CA 1
ATOM 1555 C C . ALA A 1 193 ? 2.625 -4.203 -2.495 1.00 93.38 193 ALA A C 1
ATOM 1557 O O . ALA A 1 193 ? 1.886 -4.293 -1.516 1.00 93.38 193 ALA A O 1
ATOM 1558 N N . MET A 1 194 ? 2.449 -3.276 -3.444 1.00 95.50 194 MET A N 1
ATOM 1559 C CA . MET A 1 194 ? 1.321 -2.341 -3.470 1.00 95.50 194 MET A CA 1
ATOM 1560 C C . MET A 1 194 ? -0.010 -3.096 -3.533 1.00 95.50 194 MET A C 1
ATOM 1562 O O . MET A 1 194 ? -0.924 -2.790 -2.775 1.00 95.50 194 MET A O 1
ATOM 1566 N N . ASN A 1 195 ? -0.122 -4.120 -4.385 1.00 95.94 195 ASN A N 1
ATOM 1567 C CA . ASN A 1 195 ? -1.340 -4.925 -4.490 1.00 95.94 195 ASN A CA 1
ATOM 1568 C C . ASN A 1 195 ? -1.652 -5.702 -3.197 1.00 95.94 195 ASN A C 1
ATOM 1570 O O . ASN A 1 195 ? -2.800 -5.717 -2.743 1.00 95.94 195 ASN A O 1
ATOM 1574 N N . ALA A 1 196 ? -0.632 -6.305 -2.581 1.00 95.00 196 ALA A N 1
ATOM 1575 C CA . ALA A 1 196 ? -0.778 -7.000 -1.306 1.00 95.00 196 ALA A CA 1
ATOM 1576 C C . ALA A 1 196 ? -1.208 -6.043 -0.182 1.00 95.00 196 ALA A C 1
ATOM 1578 O O . ALA A 1 196 ? -2.099 -6.371 0.601 1.00 95.00 196 ALA A O 1
ATOM 1579 N N . GLU A 1 197 ? -0.615 -4.848 -0.125 1.00 94.75 197 GLU A N 1
ATOM 1580 C CA . GLU A 1 197 ? -0.976 -3.826 0.856 1.00 94.75 197 GLU A CA 1
ATOM 1581 C C . GLU A 1 197 ? -2.405 -3.314 0.647 1.00 94.75 197 GLU A C 1
ATOM 1583 O O . GLU A 1 197 ? -3.176 -3.275 1.600 1.00 94.75 197 GLU A O 1
ATOM 1588 N N . LEU A 1 198 ? -2.799 -3.006 -0.592 1.00 96.38 198 LEU A N 1
ATOM 1589 C CA . LEU A 1 198 ? -4.168 -2.598 -0.918 1.00 96.38 198 LEU A CA 1
ATOM 1590 C C . LEU A 1 198 ? -5.197 -3.655 -0.504 1.00 96.38 198 LEU A C 1
ATOM 1592 O O . LEU A 1 198 ? -6.242 -3.319 0.047 1.00 96.38 198 LEU A O 1
ATOM 1596 N N . THR A 1 199 ? -4.904 -4.934 -0.739 1.00 97.06 199 THR A N 1
ATOM 1597 C CA . THR A 1 199 ? -5.786 -6.037 -0.330 1.00 97.06 199 THR A CA 1
ATOM 1598 C C . THR A 1 199 ? -5.924 -6.089 1.193 1.00 97.06 199 THR A C 1
ATOM 1600 O O . THR A 1 199 ? -7.041 -6.099 1.708 1.00 97.06 199 THR A O 1
ATOM 1603 N N . ALA A 1 200 ? -4.804 -6.022 1.921 1.00 94.56 200 ALA A N 1
ATOM 1604 C CA . ALA A 1 200 ? -4.805 -6.012 3.382 1.00 94.56 200 ALA A CA 1
ATOM 1605 C C . ALA A 1 200 ? -5.553 -4.798 3.964 1.00 94.56 200 ALA A C 1
ATOM 1607 O O . ALA A 1 200 ? -6.320 -4.938 4.919 1.00 94.56 200 ALA A O 1
ATOM 1608 N N . GLN A 1 201 ? -5.368 -3.612 3.379 1.00 95.31 201 GLN A N 1
ATOM 1609 C CA . GLN A 1 201 ? -6.082 -2.399 3.776 1.00 95.31 201 GLN A CA 1
ATOM 1610 C C . GLN A 1 201 ? -7.584 -2.511 3.500 1.00 95.31 201 GLN A C 1
ATOM 1612 O O . GLN A 1 201 ? -8.382 -2.178 4.373 1.00 95.31 201 GLN A O 1
ATOM 1617 N N . ASN A 1 202 ? -7.985 -3.038 2.340 1.00 96.81 202 ASN A N 1
ATOM 1618 C CA . ASN A 1 202 ? -9.395 -3.247 2.002 1.00 96.81 202 ASN A CA 1
ATOM 1619 C C . ASN A 1 202 ? -10.095 -4.188 2.987 1.00 96.81 202 ASN A C 1
ATOM 1621 O O . ASN A 1 202 ? -11.221 -3.916 3.404 1.00 96.81 202 ASN A O 1
ATOM 1625 N N . ASP A 1 203 ? -9.444 -5.277 3.389 1.00 96.19 203 ASP A N 1
ATOM 1626 C CA . ASP A 1 203 ? -10.026 -6.201 4.363 1.00 96.19 203 ASP A CA 1
ATOM 1627 C C . ASP A 1 203 ? -10.129 -5.574 5.758 1.00 96.19 203 ASP A C 1
ATOM 1629 O O . ASP A 1 203 ? -11.152 -5.724 6.428 1.00 96.19 203 ASP A O 1
ATOM 1633 N N . ARG A 1 204 ? -9.141 -4.769 6.166 1.00 94.12 204 ARG A N 1
ATOM 1634 C CA . ARG A 1 204 ? -9.228 -3.986 7.410 1.00 94.12 204 ARG A CA 1
ATOM 1635 C C . ARG A 1 204 ? -10.345 -2.958 7.386 1.00 94.12 204 ARG A C 1
ATOM 1637 O O . ARG A 1 204 ? -11.049 -2.815 8.381 1.00 94.12 204 ARG A O 1
ATOM 1644 N N . LEU A 1 205 ? -10.541 -2.266 6.267 1.00 96.69 205 LEU A N 1
ATOM 1645 C CA . LEU A 1 205 ? -11.626 -1.299 6.121 1.00 96.69 205 LEU A CA 1
ATOM 1646 C C . LEU A 1 205 ? -13.001 -1.958 6.302 1.00 96.69 205 LEU A C 1
ATOM 1648 O O . LEU A 1 205 ? -13.859 -1.367 6.951 1.00 96.69 205 LEU A O 1
ATOM 1652 N N . LYS A 1 206 ? -13.197 -3.200 5.837 1.00 96.94 206 LYS A N 1
ATOM 1653 C CA . LYS A 1 206 ? -14.432 -3.966 6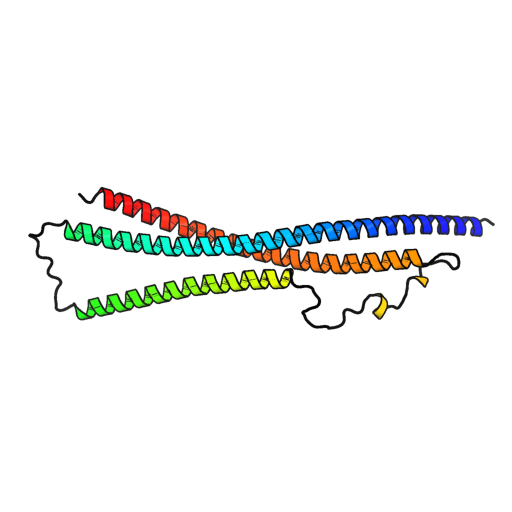.109 1.00 96.94 206 LYS A CA 1
ATOM 1654 C C . LYS A 1 206 ? -14.615 -4.242 7.605 1.00 96.94 206 LYS A C 1
ATOM 1656 O O . LYS A 1 206 ? -15.715 -4.089 8.131 1.00 96.94 206 LYS A O 1
ATOM 1661 N N . THR A 1 207 ? -13.545 -4.617 8.307 1.00 93.75 207 THR A N 1
ATOM 1662 C CA . THR A 1 207 ? -13.582 -4.812 9.767 1.00 93.75 207 THR A CA 1
ATOM 1663 C C . THR A 1 207 ? -13.921 -3.511 10.495 1.00 93.75 207 THR A C 1
ATOM 1665 O O . THR A 1 207 ? -14.770 -3.500 11.387 1.00 93.75 207 THR A O 1
ATOM 1668 N N . ILE A 1 208 ? -13.295 -2.402 10.095 1.00 96.00 208 ILE A N 1
ATOM 1669 C CA . ILE A 1 208 ? -13.547 -1.059 10.630 1.00 96.00 208 ILE A CA 1
ATOM 1670 C C . ILE A 1 208 ? -14.998 -0.638 10.401 1.00 96.00 208 ILE A C 1
ATOM 1672 O O . ILE A 1 208 ? -15.613 -0.105 11.322 1.00 96.00 208 ILE A O 1
ATOM 1676 N N . ASP A 1 209 ? -15.566 -0.896 9.226 1.00 97.31 209 ASP A N 1
ATOM 1677 C CA . ASP A 1 209 ? -16.965 -0.587 8.911 1.00 97.31 209 ASP A CA 1
ATOM 1678 C C . ASP A 1 209 ? -17.940 -1.335 9.843 1.00 97.31 209 ASP A C 1
ATOM 1680 O O . ASP A 1 209 ? -18.816 -0.731 10.477 1.00 97.31 209 ASP A O 1
ATOM 1684 N N . GLY A 1 210 ? -17.710 -2.637 10.048 1.00 95.94 210 GLY A N 1
ATOM 1685 C CA . GLY A 1 210 ? -18.488 -3.450 10.988 1.00 95.94 210 GLY A CA 1
ATOM 1686 C C . GLY A 1 210 ? -18.364 -2.983 12.446 1.00 95.94 210 GLY A C 1
ATOM 1687 O O . GLY A 1 210 ? -19.372 -2.840 13.154 1.00 95.94 210 GLY A O 1
ATOM 1688 N N . LYS A 1 211 ? -17.137 -2.681 12.898 1.00 94.56 211 LYS A N 1
ATOM 1689 C CA . LYS A 1 211 ? -16.881 -2.104 14.230 1.00 94.56 211 LYS A CA 1
ATOM 1690 C C . LYS A 1 211 ? -17.576 -0.751 14.386 1.00 94.56 211 LYS A C 1
ATOM 1692 O O . LYS A 1 211 ? -18.263 -0.527 15.379 1.00 94.56 211 LYS A O 1
ATOM 1697 N N . THR A 1 212 ? -17.472 0.120 13.387 1.00 96.81 212 THR A N 1
ATOM 1698 C CA . THR A 1 212 ? -18.092 1.453 13.381 1.00 96.81 212 THR A CA 1
ATOM 1699 C C . THR A 1 212 ? -19.607 1.361 13.522 1.00 96.81 212 THR A C 1
ATOM 1701 O O . THR A 1 212 ? -20.181 2.035 14.376 1.00 96.81 212 THR A O 1
ATOM 1704 N N . THR A 1 213 ? -20.260 0.482 12.757 1.00 96.50 213 THR A N 1
ATOM 1705 C CA . THR A 1 213 ? -21.715 0.262 12.841 1.00 96.50 213 THR A CA 1
ATOM 1706 C C . THR A 1 213 ? -22.141 -0.216 14.232 1.00 96.50 213 THR A C 1
ATOM 1708 O O . THR A 1 213 ? -23.146 0.247 14.789 1.00 96.50 213 THR A O 1
ATOM 1711 N N . THR A 1 214 ? -21.349 -1.107 14.832 1.00 94.00 214 THR A N 1
ATOM 1712 C CA . THR A 1 214 ? -21.590 -1.634 16.183 1.00 94.00 214 THR A CA 1
ATOM 1713 C C . THR A 1 214 ? -21.456 -0.540 17.240 1.00 94.00 214 THR A C 1
ATOM 1715 O O . THR A 1 214 ? -22.379 -0.322 18.030 1.00 94.00 214 THR A O 1
ATOM 1718 N N . VAL A 1 215 ? -20.344 0.198 17.221 1.00 94.81 215 VAL A N 1
ATOM 1719 C CA . VAL A 1 215 ? -20.070 1.312 18.138 1.00 94.81 215 VAL A CA 1
ATOM 1720 C C . VAL A 1 215 ? -21.140 2.394 18.008 1.00 94.81 215 VAL A C 1
ATOM 1722 O O . VAL A 1 215 ? -21.696 2.839 19.013 1.00 94.81 215 VAL A O 1
ATOM 1725 N N . HIS A 1 216 ? -21.503 2.773 16.781 1.00 96.00 216 HIS A N 1
ATOM 1726 C CA . HIS A 1 216 ? -22.556 3.753 16.521 1.00 96.00 216 HIS A CA 1
ATOM 1727 C C . HIS A 1 216 ? -23.897 3.325 17.135 1.00 96.00 216 HIS A C 1
ATOM 1729 O O . HIS A 1 216 ? -24.564 4.111 17.813 1.00 96.00 216 HIS A O 1
ATOM 1735 N N . SER A 1 217 ? -24.266 2.053 16.968 1.00 94.69 217 SER A N 1
ATOM 1736 C CA . SER A 1 217 ? -25.484 1.486 17.553 1.00 94.69 217 SER A CA 1
ATOM 1737 C C . SER A 1 217 ? -25.456 1.511 19.087 1.00 94.69 217 SER A C 1
ATOM 1739 O O . SER A 1 217 ? -26.440 1.919 19.711 1.00 94.69 217 SER A O 1
ATOM 1741 N N . LYS A 1 218 ? -24.325 1.137 19.709 1.00 92.75 218 LYS A N 1
ATOM 1742 C CA . LYS A 1 218 ? -24.137 1.185 21.172 1.00 92.75 218 LYS A CA 1
ATOM 1743 C C . LYS A 1 218 ? -24.267 2.615 21.709 1.00 92.75 218 LYS A C 1
ATOM 1745 O O . LYS A 1 218 ? -25.020 2.837 22.659 1.00 92.75 218 LYS A O 1
ATOM 1750 N N . ILE A 1 219 ? -23.611 3.586 21.072 1.00 92.81 219 ILE A N 1
ATOM 1751 C CA . ILE A 1 219 ? -23.666 5.004 21.460 1.00 92.81 219 ILE A CA 1
ATOM 1752 C C . ILE A 1 219 ? -25.097 5.546 21.357 1.00 92.81 219 ILE A C 1
ATOM 1754 O O . ILE A 1 219 ? -25.594 6.163 22.301 1.00 92.81 219 ILE A O 1
ATOM 1758 N N . ASN A 1 220 ? -25.803 5.282 20.253 1.00 93.81 220 ASN A N 1
ATOM 1759 C CA . ASN A 1 220 ? -27.190 5.725 20.087 1.00 93.81 220 ASN A CA 1
ATOM 1760 C C . ASN A 1 220 ? -28.121 5.111 21.139 1.00 93.81 220 ASN A C 1
ATOM 1762 O O . ASN A 1 220 ? -28.992 5.796 21.683 1.00 93.81 220 ASN A O 1
ATOM 1766 N N . LEU A 1 221 ? -27.943 3.828 21.459 1.00 90.75 221 LEU A N 1
ATOM 1767 C CA . LEU A 1 221 ? -28.707 3.176 22.520 1.00 90.75 221 LEU A CA 1
ATOM 1768 C C . LEU A 1 221 ? -28.433 3.824 23.882 1.00 90.75 221 LEU A C 1
ATOM 1770 O O . LEU A 1 221 ? -29.368 4.058 24.645 1.00 90.75 221 LEU A O 1
ATOM 1774 N N . GLN A 1 222 ? -27.172 4.124 24.187 1.00 87.81 222 GLN A N 1
ATOM 1775 C CA . GLN A 1 222 ? -26.776 4.756 25.447 1.00 87.81 222 GLN A CA 1
ATOM 1776 C C . GLN A 1 222 ? -27.334 6.161 25.579 1.00 87.81 222 GLN A C 1
ATOM 1778 O O . GLN A 1 222 ? -27.905 6.477 26.618 1.00 87.81 222 GLN A O 1
ATOM 1783 N N . ARG A 1 223 ? -27.268 6.961 24.513 1.00 90.00 223 ARG A N 1
ATOM 1784 C CA . ARG A 1 223 ? -27.897 8.282 24.467 1.00 90.00 223 ARG A CA 1
ATOM 1785 C C . ARG A 1 223 ? -29.387 8.195 24.800 1.00 90.00 223 ARG A C 1
ATOM 1787 O O . ARG A 1 223 ? -29.841 8.825 25.746 1.00 90.00 223 ARG A O 1
ATOM 1794 N N . ASN A 1 224 ? -30.117 7.306 24.124 1.00 90.06 224 ASN A N 1
ATOM 1795 C CA . ASN A 1 224 ? -31.538 7.076 24.400 1.00 90.06 224 ASN A CA 1
ATOM 1796 C C . ASN A 1 224 ? -31.814 6.577 25.831 1.00 90.06 224 ASN A C 1
ATOM 1798 O O . ASN A 1 224 ? -32.876 6.853 26.387 1.00 90.06 224 ASN A O 1
ATOM 1802 N N . ARG A 1 225 ? -30.910 5.785 26.426 1.00 87.25 225 ARG A N 1
ATOM 1803 C CA . ARG A 1 225 ? -31.043 5.332 27.821 1.00 87.25 225 ARG A CA 1
ATOM 1804 C C . ARG A 1 225 ? -30.821 6.480 28.800 1.00 87.25 225 ARG A C 1
ATOM 1806 O O . ARG A 1 225 ? -31.606 6.587 29.737 1.00 87.25 225 ARG A O 1
ATOM 1813 N N . LEU A 1 226 ? -29.804 7.310 28.577 1.00 86.50 226 LEU A N 1
ATOM 1814 C CA . LEU A 1 226 ? -29.502 8.488 29.392 1.00 86.50 226 LEU A CA 1
ATOM 1815 C C . LEU A 1 226 ? -30.657 9.492 29.364 1.00 86.50 226 LEU A C 1
ATOM 1817 O O . LEU A 1 226 ? -31.108 9.899 30.427 1.00 86.50 226 LEU A O 1
ATOM 1821 N N . ASP A 1 227 ? -31.223 9.776 28.188 1.00 88.25 227 ASP A N 1
ATOM 1822 C CA . ASP A 1 227 ? -32.378 10.678 28.035 1.00 88.25 227 ASP A CA 1
ATOM 1823 C C . ASP A 1 227 ? -33.625 10.202 28.813 1.00 88.25 227 ASP A C 1
ATOM 1825 O O . ASP A 1 227 ? -34.523 10.984 29.130 1.00 88.25 227 ASP A O 1
ATOM 1829 N N . ARG A 1 228 ? -33.709 8.902 29.129 1.00 85.06 228 ARG A N 1
ATOM 1830 C CA . ARG A 1 228 ? -34.812 8.301 29.901 1.00 85.06 228 ARG A CA 1
ATOM 1831 C C . ARG A 1 228 ? -34.559 8.261 31.409 1.00 85.06 228 ARG A C 1
ATOM 1833 O O . ARG A 1 228 ? -35.474 7.886 32.146 1.00 85.06 228 ARG A O 1
ATOM 1840 N N . ILE A 1 229 ? -33.355 8.582 31.876 1.00 76.69 229 ILE A N 1
ATOM 1841 C CA . ILE A 1 229 ? -33.045 8.683 33.305 1.00 76.69 229 ILE A CA 1
ATOM 1842 C C . ILE A 1 229 ? -33.385 10.116 33.738 1.00 76.69 229 ILE A C 1
ATOM 1844 O O . ILE A 1 229 ? -32.758 11.061 33.273 1.00 76.69 229 ILE A O 1
ATOM 1848 N N . LYS A 1 230 ? -34.410 10.265 34.587 1.00 61.78 230 LYS A N 1
ATOM 1849 C CA . LYS A 1 230 ? -34.867 11.543 35.160 1.00 61.78 230 LYS A CA 1
ATOM 1850 C C . LYS A 1 230 ? -34.384 11.705 36.584 1.00 61.78 230 LYS A C 1
ATOM 1852 O O . LYS A 1 230 ? -34.652 10.757 37.348 1.00 61.78 230 LYS A O 1
#

Sequence (230 aa):
DDEDEDIEGIKRQIHTVKQDTLQSTRNAVQKLQETEAVATSTMTTLGRQGEQIINVERQLDMTDLHAERAAERTDELKRLNRSIFRPSFKNPFTSKKRAEKELEQKQREHEEYMQKRSELHTAEYQTQQRMATAMGAPGTRGAQGYKSAKDIYGDESGRYTFEDEDPSVEREINENLDVISDSMQRLKMMGTAMNAELTAQNDRLKTIDGKTTTVHSKINLQRNRLDRIK

Secondary structure (DSSP, 8-state):
-HHHHHHHHHHHHHHHHHHHHHHHHHHHHHHHHHHHHHHHHHHHHHHHHHHHHHHHHHHHHHHHHHHHHHHHHHHHHHHHHS-TTS-----GGGHHHHHHHHHHHHHHHHHHHHHHHHHHHHHHHHHHHHHHHHHS-GGGS-------HHHHH--GGGGSS-TTS-THHHHHHHHHHHHHHHHHHHHHHHHHHHHHHHHHHHHHHHHHHHHHHHHHHHHHHHHHHHTT--

Radius of gyration: 34.26 Å; chains: 1; bounding box: 70×29×110 Å

pLDDT: mean 84.63, std 13.21, range [42.09, 97.38]

InterPro domains:
  IPR000727 Target SNARE coiled-coil homology domain [PS50192] (15-77)
  IPR000727 Target SNARE coiled-coil homology domain [PS50192] (167-229)
  IPR000727 Target SNARE coiled-coil homology domain [SM00397] (10-77)
  IPR000727 Target SNARE coiled-coil homology domain [SM00397] (162-229)

Organism: NCBI:txid1712513